Protein AF-A0A4R1FQ55-F1 (afdb_monomer_lite)

Secondary structure (DSSP, 8-state):
-PPPHHHHHHHHHHHHHTT----------S-HHHHHHHHHH-TTS-IIIIIHHHHHHHHHH-GGGGSHHHHHHHHHHS-HHHHTT--TT-HHHHHHHHHHHHHHHTT--SHHHHHHHHTSTHHHHHHHHHHHHSTT--HHHHHHHHHHTT-SS-----HHHHHHHHHTT-----HHHHHHHHHHHHHHHTS-HHHHHHHHHHHHH-HHHHHHTT--

Foldseek 3Di:
DAADPVLLVLLLVLCVVVVQDQDDDQQADLFVLLLLQLLLQVPPDDCVPQRVVLSVLCVVVQVLRSWLVSSVVCVVPDDPCVSSVHDPPDCSVLLSVQLSVLCVVLVGTGLQSVLVLCVVVVSVVVSLVSNVVRPPDDPLSSLSSNSHSGDLQGANDDPLLQVSSVVSVHDDDDPVNSRNSLNSSCVVVVHGSNSSNVSSCVVSVDPVVVVVVVPD

Organism: NCBI:txid225051

Structure (mmCIF, N/CA/C/O backbone):
data_AF-A0A4R1FQ55-F1
#
_entry.id   AF-A0A4R1FQ55-F1
#
loop_
_atom_site.group_PDB
_atom_site.id
_atom_site.type_symbol
_atom_site.label_atom_id
_atom_site.label_alt_id
_atom_site.label_comp_id
_atom_site.label_asym_id
_atom_site.label_entity_id
_atom_site.label_seq_id
_atom_site.pdbx_PDB_ins_code
_atom_site.Cartn_x
_atom_site.Cartn_y
_atom_site.Cartn_z
_atom_site.occupancy
_atom_site.B_iso_or_equiv
_atom_site.auth_seq_id
_atom_site.auth_comp_id
_atom_site.auth_asym_id
_atom_site.auth_atom_id
_atom_site.pdbx_PDB_model_num
ATOM 1 N N . MET A 1 1 ? 23.508 -6.656 -5.740 1.00 51.28 1 MET A N 1
ATOM 2 C CA . MET A 1 1 ? 23.343 -7.007 -7.163 1.00 51.28 1 MET A CA 1
ATOM 3 C C . MET A 1 1 ? 22.627 -5.830 -7.796 1.00 51.28 1 MET A C 1
ATOM 5 O O . MET A 1 1 ? 21.565 -5.477 -7.302 1.00 51.28 1 MET A O 1
ATOM 9 N N . PHE A 1 2 ? 23.277 -5.137 -8.727 1.00 60.34 2 PHE A N 1
ATOM 10 C CA . PHE A 1 2 ? 22.702 -3.984 -9.424 1.00 60.34 2 PHE A CA 1
ATOM 11 C C . PHE A 1 2 ? 21.909 -4.474 -10.640 1.00 60.34 2 PHE A C 1
ATOM 13 O O . PHE A 1 2 ? 22.163 -5.576 -11.123 1.00 60.34 2 PHE A O 1
ATOM 20 N N . THR A 1 3 ? 20.941 -3.686 -11.091 1.00 68.44 3 THR A N 1
ATOM 21 C CA . THR A 1 3 ? 20.246 -3.898 -12.365 1.00 68.44 3 THR A CA 1
ATOM 22 C C . THR A 1 3 ? 21.228 -3.692 -13.517 1.00 68.44 3 THR A C 1
ATOM 24 O O . THR A 1 3 ? 22.013 -2.742 -13.485 1.00 68.44 3 THR A O 1
ATOM 27 N N . SER A 1 4 ? 21.237 -4.593 -14.504 1.00 81.62 4 SER A N 1
ATOM 28 C CA . SER A 1 4 ? 22.022 -4.378 -15.725 1.00 81.62 4 SER A CA 1
ATOM 29 C C . SER A 1 4 ? 21.300 -3.366 -16.627 1.00 81.62 4 SER A C 1
ATOM 31 O O . SER A 1 4 ? 20.070 -3.427 -16.696 1.00 81.62 4 SER A O 1
ATOM 33 N N . PRO A 1 5 ? 22.006 -2.478 -17.356 1.00 78.38 5 PRO A N 1
ATOM 34 C CA . PRO A 1 5 ? 21.396 -1.657 -18.408 1.00 78.38 5 PRO A CA 1
ATOM 35 C C . PRO A 1 5 ? 20.593 -2.484 -19.424 1.00 78.38 5 PRO A C 1
ATOM 37 O O . PRO A 1 5 ? 19.546 -2.043 -19.894 1.00 78.38 5 PRO A O 1
ATOM 40 N N . ASP A 1 6 ? 21.033 -3.717 -19.692 1.00 89.88 6 ASP A N 1
ATOM 41 C CA . ASP A 1 6 ? 20.327 -4.642 -20.581 1.00 89.88 6 ASP A CA 1
ATOM 42 C C . ASP A 1 6 ? 18.941 -5.020 -20.030 1.00 89.88 6 ASP A C 1
ATOM 44 O O . ASP A 1 6 ? 17.963 -5.019 -20.775 1.00 89.88 6 ASP A O 1
ATOM 48 N N . ASP A 1 7 ? 18.822 -5.264 -18.718 1.00 94.56 7 ASP A N 1
ATOM 49 C CA . ASP A 1 7 ? 17.543 -5.614 -18.082 1.00 94.56 7 ASP A CA 1
ATOM 50 C C . ASP A 1 7 ? 16.546 -4.449 -18.164 1.00 94.56 7 ASP A C 1
ATOM 52 O O . ASP A 1 7 ? 15.350 -4.659 -18.392 1.00 94.56 7 ASP A O 1
ATOM 56 N N . VAL A 1 8 ? 17.028 -3.212 -17.985 1.00 96.25 8 VAL A N 1
ATOM 57 C CA . VAL A 1 8 ? 16.199 -2.001 -18.106 1.00 96.25 8 VAL A CA 1
ATOM 58 C C . VAL A 1 8 ? 15.666 -1.886 -19.532 1.00 96.25 8 VAL A C 1
ATOM 60 O O . VAL A 1 8 ? 14.454 -1.760 -19.725 1.00 96.25 8 VAL A O 1
ATOM 63 N N . GLY A 1 9 ? 16.545 -2.042 -20.528 1.00 96.19 9 GLY A N 1
ATOM 64 C CA . GLY A 1 9 ? 16.175 -2.034 -21.941 1.00 96.19 9 GLY A CA 1
ATOM 65 C C . GLY A 1 9 ? 15.149 -3.113 -22.302 1.00 96.19 9 GLY A C 1
ATOM 66 O O . GLY A 1 9 ? 14.221 -2.840 -23.067 1.00 96.19 9 GLY A O 1
ATOM 67 N N . MET A 1 10 ? 15.249 -4.310 -21.713 1.00 96.56 10 MET A N 1
ATOM 68 C CA . MET A 1 10 ? 14.262 -5.383 -21.896 1.00 96.56 10 MET A CA 1
ATOM 69 C C . MET A 1 10 ? 12.877 -4.985 -21.372 1.00 96.56 10 MET A C 1
ATOM 71 O O . MET A 1 10 ? 11.883 -5.136 -22.084 1.00 96.56 10 MET A O 1
ATOM 75 N N . VAL A 1 11 ? 12.793 -4.426 -20.159 1.00 97.38 11 VAL A N 1
ATOM 76 C CA . VAL A 1 11 ? 11.514 -3.976 -19.582 1.00 97.38 11 VAL A CA 1
ATOM 77 C C . VAL A 1 11 ? 10.917 -2.823 -20.390 1.00 97.38 11 VAL A C 1
ATOM 79 O O . VAL A 1 11 ? 9.737 -2.874 -20.735 1.00 97.38 11 VAL A O 1
ATOM 82 N N . VAL A 1 12 ? 11.714 -1.810 -20.743 1.00 97.75 12 VAL A N 1
ATOM 83 C CA . VAL A 1 12 ? 11.269 -0.664 -21.559 1.00 97.75 12 VAL A CA 1
ATOM 84 C C . VAL A 1 12 ? 10.798 -1.123 -22.941 1.00 97.75 12 VAL A C 1
ATOM 86 O O . VAL A 1 12 ? 9.743 -0.694 -23.420 1.00 97.75 12 VAL A O 1
ATOM 89 N N . GLY A 1 13 ? 11.547 -2.027 -23.575 1.00 97.31 13 GLY A N 1
ATOM 90 C CA . GLY A 1 13 ? 11.172 -2.650 -24.841 1.00 97.31 13 GLY A CA 1
ATOM 91 C C . GLY A 1 13 ? 9.844 -3.395 -24.736 1.00 97.31 13 GLY A C 1
ATOM 92 O O . GLY A 1 13 ? 8.972 -3.219 -25.589 1.00 97.31 13 GLY A O 1
ATOM 93 N N . PHE A 1 14 ? 9.642 -4.152 -23.655 1.00 97.44 14 PHE A N 1
ATOM 94 C CA . PHE A 1 14 ? 8.403 -4.887 -23.437 1.00 97.44 14 PHE A CA 1
ATOM 95 C C . PHE A 1 14 ? 7.202 -3.959 -23.224 1.00 97.44 14 PHE A C 1
ATOM 97 O O . PHE A 1 14 ? 6.193 -4.136 -23.908 1.00 97.44 14 PHE A O 1
ATOM 104 N N . VAL A 1 15 ? 7.327 -2.923 -22.380 1.00 97.31 15 VAL A N 1
ATOM 105 C CA . VAL A 1 15 ? 6.304 -1.871 -22.184 1.00 97.31 15 VAL A CA 1
ATOM 106 C C . VAL A 1 15 ? 5.836 -1.307 -23.527 1.00 97.31 15 VAL A C 1
ATOM 108 O O . VAL A 1 15 ? 4.634 -1.269 -23.794 1.00 97.31 15 VAL A O 1
ATOM 111 N N . ARG A 1 16 ? 6.779 -0.934 -24.402 1.00 96.81 16 ARG A N 1
ATOM 112 C CA . ARG A 1 16 ? 6.472 -0.413 -25.743 1.00 96.81 16 ARG A CA 1
ATOM 113 C C . ARG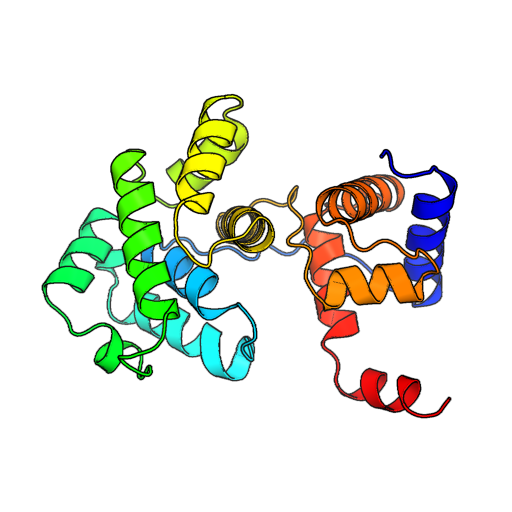 A 1 16 ? 5.811 -1.466 -26.631 1.00 96.81 16 ARG A C 1
ATOM 115 O O . ARG A 1 16 ? 4.834 -1.158 -27.307 1.00 96.81 16 ARG A O 1
ATOM 122 N N . SER A 1 17 ? 6.307 -2.704 -26.613 1.00 96.81 17 SER A N 1
ATOM 123 C CA . SER A 1 17 ? 5.799 -3.791 -27.464 1.00 96.81 17 SER A CA 1
ATOM 124 C C . SER A 1 17 ? 4.341 -4.157 -27.176 1.00 96.81 17 SER A C 1
ATOM 126 O O . SER A 1 17 ? 3.597 -4.490 -28.095 1.00 96.81 17 SER A O 1
ATOM 128 N N . VAL A 1 18 ? 3.915 -4.056 -25.913 1.00 95.31 18 VAL A N 1
ATOM 129 C CA . VAL A 1 18 ? 2.533 -4.346 -25.509 1.00 95.31 18 VAL A CA 1
ATOM 130 C C . VAL A 1 18 ? 1.631 -3.108 -25.559 1.00 95.31 18 VAL A C 1
ATOM 132 O O . VAL A 1 18 ? 0.456 -3.206 -25.206 1.00 95.31 18 VAL A O 1
ATOM 135 N N . GLY A 1 19 ? 2.164 -1.955 -25.987 1.00 94.31 19 GLY A N 1
ATOM 136 C CA . GLY A 1 19 ? 1.435 -0.688 -26.067 1.00 94.31 19 GLY A CA 1
ATOM 137 C C . GLY A 1 19 ? 0.996 -0.153 -24.704 1.00 94.31 19 GLY A C 1
ATOM 138 O O . GLY A 1 19 ? -0.072 0.447 -24.595 1.00 94.31 19 GLY A O 1
ATOM 139 N N . LEU A 1 20 ? 1.766 -0.420 -23.644 1.00 94.19 20 LEU A N 1
ATOM 140 C CA . LEU A 1 20 ? 1.422 0.042 -22.305 1.00 94.19 20 LEU A CA 1
ATOM 141 C C . LEU A 1 20 ? 1.732 1.538 -22.177 1.00 94.19 20 LEU A C 1
ATOM 143 O O . LEU A 1 20 ? 2.871 1.955 -22.364 1.00 94.19 20 LEU A O 1
ATOM 147 N N . GLU A 1 21 ? 0.723 2.326 -21.807 1.00 92.62 21 GLU A N 1
ATOM 148 C CA . GLU A 1 21 ? 0.844 3.767 -21.565 1.00 92.62 21 GLU A CA 1
ATOM 149 C C . GLU A 1 21 ? 0.726 4.069 -20.062 1.00 92.62 21 GLU A C 1
ATOM 151 O O . GLU A 1 21 ? -0.393 4.143 -19.537 1.00 92.62 21 GLU A O 1
ATOM 156 N N . PRO A 1 22 ? 1.846 4.246 -19.335 1.00 91.62 22 PRO A N 1
ATOM 157 C CA . PRO A 1 22 ? 1.816 4.754 -17.972 1.00 91.62 22 PRO A CA 1
ATOM 158 C C . PRO A 1 22 ? 1.171 6.135 -17.931 1.00 91.62 22 PRO A C 1
ATOM 160 O O . PRO A 1 22 ? 1.562 7.046 -18.657 1.00 91.62 22 PRO A O 1
ATOM 163 N N . ARG A 1 23 ? 0.171 6.289 -17.067 1.00 88.75 23 ARG A N 1
ATOM 164 C CA . ARG A 1 23 ? -0.464 7.576 -16.787 1.00 88.75 23 ARG A CA 1
ATOM 165 C C . ARG A 1 23 ? -0.316 7.854 -15.312 1.00 88.75 23 ARG A C 1
ATOM 167 O O . ARG A 1 23 ? -0.420 6.932 -14.505 1.00 88.75 23 ARG A O 1
ATOM 174 N N . GLU A 1 24 ? -0.093 9.114 -14.973 1.00 83.62 24 GLU A N 1
ATOM 175 C CA . GLU A 1 24 ? -0.073 9.522 -13.576 1.00 83.62 24 GLU A CA 1
ATOM 176 C C . GLU A 1 24 ? -1.441 9.230 -12.954 1.00 83.62 24 GLU A C 1
ATOM 178 O O . GLU A 1 24 ? -2.486 9.659 -13.452 1.00 83.62 24 GLU A O 1
ATOM 183 N N . VAL A 1 25 ? -1.433 8.431 -11.890 1.00 70.81 25 VAL A N 1
ATOM 184 C CA . VAL A 1 25 ? -2.626 8.078 -11.128 1.00 70.81 25 VAL A CA 1
ATOM 185 C C . VAL A 1 25 ? -2.319 8.318 -9.666 1.00 70.81 25 VAL A C 1
ATOM 187 O O . VAL A 1 25 ? -1.449 7.666 -9.093 1.00 70.81 25 VAL A O 1
ATOM 190 N N . GLU A 1 26 ? -3.092 9.189 -9.030 1.00 65.69 26 GLU A N 1
ATOM 191 C CA . GLU A 1 26 ? -3.073 9.281 -7.578 1.00 65.69 26 GLU A CA 1
ATOM 192 C C . GLU A 1 26 ? -3.932 8.160 -6.985 1.00 65.69 26 GLU A C 1
ATOM 194 O O . GLU A 1 26 ? -5.162 8.163 -7.069 1.00 65.69 26 GLU A O 1
ATOM 199 N N . ARG A 1 27 ? -3.275 7.168 -6.380 1.00 77.62 27 ARG A N 1
ATOM 200 C CA . ARG A 1 27 ? -3.927 6.154 -5.541 1.00 77.62 27 ARG A CA 1
ATOM 201 C C . ARG A 1 27 ? -3.712 6.506 -4.077 1.00 77.62 27 ARG A C 1
ATOM 203 O O . ARG A 1 27 ? -2.928 5.847 -3.408 1.00 77.62 27 ARG A O 1
ATOM 210 N N . ARG A 1 28 ? -4.407 7.537 -3.595 1.00 90.81 28 ARG A N 1
ATOM 211 C CA . ARG A 1 28 ? -4.267 8.021 -2.218 1.00 90.81 28 ARG A CA 1
ATOM 212 C C . ARG A 1 28 ? -5.558 7.931 -1.414 1.00 90.81 28 ARG A C 1
ATOM 214 O O . ARG A 1 28 ? -6.654 8.005 -1.971 1.00 90.81 28 ARG A O 1
ATOM 221 N N . TRP A 1 29 ? -5.409 7.824 -0.101 1.00 95.19 29 TRP A N 1
ATOM 222 C CA . TRP A 1 29 ? -6.490 8.016 0.859 1.00 95.19 29 TRP A CA 1
ATOM 223 C C . TRP A 1 29 ? -6.126 9.147 1.810 1.00 95.19 29 TRP A C 1
ATOM 225 O O . TRP A 1 29 ? -5.096 9.069 2.464 1.00 95.19 29 TRP A O 1
ATOM 235 N N . ASP A 1 30 ? -7.017 10.118 1.996 1.00 95.94 30 ASP A N 1
ATOM 236 C CA . ASP A 1 30 ? -6.839 11.192 2.987 1.00 95.94 30 ASP A CA 1
ATOM 237 C C . ASP A 1 30 ? -7.339 10.771 4.389 1.00 95.94 30 ASP A C 1
ATOM 239 O O . ASP A 1 30 ? -7.743 11.597 5.198 1.00 95.94 30 ASP A O 1
ATOM 243 N N . HIS A 1 31 ? -7.355 9.463 4.678 1.00 98.44 31 HIS A N 1
ATOM 244 C CA . HIS A 1 31 ? -7.916 8.880 5.897 1.00 98.44 31 HIS A CA 1
ATOM 245 C C . HIS A 1 31 ? -7.026 7.749 6.425 1.00 98.44 31 HIS A C 1
ATOM 247 O O . HIS A 1 31 ? -6.966 6.663 5.838 1.00 98.44 31 HIS A O 1
ATOM 253 N N . LEU A 1 32 ? -6.381 7.960 7.576 1.00 98.56 32 LEU A N 1
ATOM 254 C CA . LEU A 1 32 ? -5.318 7.073 8.057 1.00 98.56 32 LEU A CA 1
ATOM 255 C C . LEU A 1 32 ? -5.815 5.662 8.403 1.00 98.56 32 LEU A C 1
ATOM 257 O O . LEU A 1 32 ? -5.183 4.678 8.020 1.00 98.56 32 LEU A O 1
ATOM 261 N N . GLY A 1 33 ? -6.993 5.532 9.025 1.00 98.62 33 GLY A N 1
ATOM 262 C CA . GLY A 1 33 ? -7.623 4.222 9.229 1.00 98.62 33 GLY A CA 1
ATOM 263 C C . GLY A 1 33 ? -7.863 3.462 7.914 1.00 98.62 33 GLY A C 1
ATOM 264 O O . GLY A 1 33 ? -7.629 2.257 7.840 1.00 98.62 33 GLY A O 1
ATOM 265 N N . GLY A 1 34 ? -8.245 4.169 6.844 1.00 98.56 34 GLY A N 1
ATOM 266 C CA . GLY A 1 34 ? -8.421 3.612 5.506 1.00 98.56 34 GLY A CA 1
ATOM 267 C C . GLY A 1 34 ? -7.104 3.105 4.922 1.00 98.56 34 GLY A C 1
ATOM 268 O O . GLY A 1 34 ? -7.064 1.973 4.447 1.00 98.56 34 GLY A O 1
ATOM 269 N N . VAL A 1 35 ? -6.017 3.878 5.045 1.00 98.62 35 VAL A N 1
ATOM 270 C CA . VAL A 1 35 ? -4.660 3.462 4.636 1.00 98.62 35 VAL A CA 1
ATOM 271 C C . VAL A 1 35 ? -4.235 2.175 5.348 1.00 98.62 35 VAL A C 1
ATOM 273 O O . VAL A 1 35 ? -3.817 1.215 4.697 1.00 98.62 35 VAL A O 1
ATOM 276 N N . ILE A 1 36 ? -4.375 2.125 6.679 1.00 98.75 36 ILE A N 1
ATOM 277 C CA . ILE A 1 36 ? -3.969 0.964 7.485 1.00 98.75 36 ILE A CA 1
ATOM 278 C C . ILE A 1 36 ? -4.786 -0.275 7.099 1.00 98.75 36 ILE A C 1
ATOM 280 O O . ILE A 1 36 ? -4.220 -1.360 6.909 1.00 98.75 36 ILE A O 1
ATOM 284 N N . VAL A 1 37 ? -6.110 -0.136 6.961 1.00 98.62 37 VAL A N 1
ATOM 285 C CA . VAL A 1 37 ? -6.984 -1.248 6.564 1.00 98.62 37 VAL A CA 1
ATOM 286 C C . VAL A 1 37 ? -6.680 -1.712 5.143 1.00 98.62 37 VAL A C 1
ATOM 288 O O . VAL A 1 37 ? -6.571 -2.920 4.926 1.00 98.62 37 VAL A O 1
ATOM 291 N N . ASP A 1 38 ? -6.492 -0.799 4.190 1.00 98.38 38 ASP A N 1
ATOM 292 C CA . ASP A 1 38 ? -6.171 -1.144 2.804 1.00 98.38 38 ASP A CA 1
ATOM 293 C C . ASP A 1 38 ? -4.872 -1.966 2.744 1.00 98.38 38 ASP A C 1
ATOM 295 O O . ASP A 1 38 ? -4.881 -3.135 2.338 1.00 98.38 38 ASP A O 1
ATOM 299 N N . ALA A 1 39 ? -3.780 -1.429 3.300 1.00 97.88 39 ALA A N 1
ATOM 300 C CA . ALA A 1 39 ? -2.477 -2.091 3.319 1.00 97.88 39 ALA A CA 1
ATOM 301 C C . ALA A 1 39 ? -2.504 -3.473 3.995 1.00 97.88 39 ALA A C 1
ATOM 303 O O . ALA A 1 39 ? -1.835 -4.411 3.548 1.00 97.88 39 ALA A O 1
ATOM 304 N N . SER A 1 40 ? -3.311 -3.628 5.048 1.00 98.31 40 SER A N 1
ATOM 305 C CA . SER A 1 40 ? -3.451 -4.889 5.784 1.00 98.31 40 SER A CA 1
ATOM 306 C C . SER A 1 40 ? -4.282 -5.933 5.034 1.00 98.31 40 SER A C 1
ATOM 308 O O . SER A 1 40 ? -4.011 -7.140 5.107 1.00 98.31 40 SER A O 1
ATOM 310 N N . LEU A 1 41 ? -5.321 -5.494 4.319 1.00 97.44 41 LEU A N 1
ATOM 311 C CA . LEU A 1 41 ? -6.248 -6.380 3.622 1.00 97.44 41 LEU A CA 1
ATOM 312 C C . LEU A 1 41 ? -5.798 -6.726 2.201 1.00 97.44 41 LEU A C 1
ATOM 314 O O . LEU A 1 41 ? -6.162 -7.803 1.722 1.00 97.44 41 LEU A O 1
ATOM 318 N N . GLN A 1 42 ? -4.980 -5.898 1.552 1.00 94.25 42 GLN A N 1
ATOM 319 C CA . GLN A 1 42 ? -4.535 -6.087 0.167 1.00 94.25 42 GLN A CA 1
ATOM 320 C C . GLN A 1 42 ? -3.855 -7.439 -0.122 1.00 94.25 42 GLN A C 1
ATOM 322 O O . GLN A 1 42 ? -4.209 -8.074 -1.125 1.00 94.25 42 GLN A O 1
ATOM 327 N N . PRO A 1 43 ? -2.931 -7.955 0.718 1.00 93.31 43 PRO A N 1
ATOM 328 C CA . PRO A 1 43 ? -2.138 -9.125 0.354 1.00 93.31 43 PRO A CA 1
ATOM 329 C C . PRO A 1 43 ? -2.994 -10.354 0.018 1.00 93.31 43 PRO A C 1
ATOM 331 O O . PRO A 1 43 ? -3.781 -10.824 0.843 1.00 93.31 43 PRO A O 1
ATOM 334 N N . ARG A 1 44 ? -2.808 -10.910 -1.189 1.00 89.88 44 ARG A N 1
ATOM 335 C CA . ARG A 1 44 ? -3.508 -12.114 -1.691 1.00 89.88 44 ARG A CA 1
ATOM 336 C C . ARG A 1 44 ? -5.035 -12.009 -1.599 1.00 89.88 44 ARG A C 1
ATOM 338 O O . ARG A 1 44 ? -5.712 -12.930 -1.145 1.00 89.88 44 ARG A O 1
ATOM 345 N N . THR A 1 45 ? -5.606 -10.865 -1.956 1.00 92.12 45 THR A N 1
ATOM 346 C CA . THR A 1 45 ? -7.056 -10.647 -1.897 1.00 92.12 45 THR A CA 1
ATOM 347 C C . THR A 1 45 ? -7.531 -9.843 -3.100 1.00 92.12 45 THR A C 1
ATOM 349 O O . THR A 1 45 ? -6.823 -8.976 -3.602 1.00 92.12 45 THR A O 1
ATOM 352 N N . LYS A 1 46 ? -8.734 -10.156 -3.598 1.00 91.50 46 LYS A N 1
ATOM 353 C CA . LYS A 1 46 ? -9.334 -9.452 -4.738 1.00 91.50 46 LYS A CA 1
ATOM 354 C C . LYS A 1 46 ? -9.639 -8.008 -4.339 1.00 91.50 46 LYS A C 1
ATOM 356 O O . LYS A 1 46 ? -10.603 -7.769 -3.618 1.00 91.50 46 LYS A O 1
ATOM 361 N N . TYR A 1 47 ? -8.835 -7.062 -4.820 1.00 91.88 47 TYR A N 1
ATOM 362 C CA . TYR A 1 47 ? -8.898 -5.667 -4.378 1.00 91.88 47 TYR A CA 1
ATOM 363 C C . TYR A 1 47 ? -10.296 -5.054 -4.539 1.00 91.88 47 TYR A C 1
ATOM 365 O O . TYR A 1 47 ? -10.953 -4.749 -3.546 1.00 91.88 47 TYR A O 1
ATOM 373 N N . LYS A 1 48 ? -10.794 -4.974 -5.782 1.00 91.25 48 LYS A N 1
ATOM 374 C CA . LYS A 1 48 ? -12.075 -4.322 -6.106 1.00 91.25 48 LYS A CA 1
ATOM 375 C C . LYS A 1 48 ? -13.282 -4.974 -5.418 1.00 91.25 48 LYS A C 1
ATOM 377 O O . LYS A 1 48 ? -14.192 -4.274 -5.000 1.00 91.25 48 LYS A O 1
ATOM 382 N N . ALA A 1 49 ? -13.282 -6.302 -5.294 1.00 94.06 49 ALA A N 1
ATOM 383 C CA . ALA A 1 49 ? -14.428 -7.057 -4.783 1.00 94.06 49 ALA A CA 1
ATOM 384 C C . ALA A 1 49 ? -14.436 -7.224 -3.254 1.00 94.06 49 ALA A C 1
ATOM 386 O O . ALA A 1 49 ? -15.486 -7.484 -2.676 1.00 94.06 49 ALA A O 1
ATOM 387 N N . VAL A 1 50 ? -13.276 -7.137 -2.594 1.00 96.12 50 VAL A N 1
ATOM 388 C CA . VAL A 1 50 ? -13.144 -7.502 -1.173 1.00 96.12 50 VAL A CA 1
ATOM 389 C C . VAL A 1 50 ? -12.509 -6.391 -0.343 1.00 96.12 50 VAL A C 1
ATOM 391 O O . VAL A 1 50 ? -13.045 -6.069 0.715 1.00 96.12 50 VAL A O 1
ATOM 394 N N . VAL A 1 51 ? -11.394 -5.810 -0.793 1.00 96.69 51 VAL A N 1
ATOM 395 C CA . VAL A 1 51 ? -10.636 -4.807 -0.022 1.00 96.69 51 VAL A CA 1
ATOM 396 C C . VAL A 1 51 ? -11.318 -3.448 -0.095 1.00 96.69 51 VAL A C 1
ATOM 398 O O . VAL A 1 51 ? -11.719 -2.909 0.932 1.00 96.69 51 VAL A O 1
ATOM 401 N N . LEU A 1 52 ? -11.529 -2.937 -1.310 1.00 96.31 52 LEU A N 1
ATOM 402 C CA . LEU A 1 52 ? -12.049 -1.592 -1.544 1.00 96.31 52 LEU A CA 1
ATOM 403 C C . LEU A 1 52 ? -13.395 -1.316 -0.841 1.00 96.31 52 LEU A C 1
ATOM 405 O O . LEU A 1 52 ? -13.515 -0.255 -0.230 1.00 96.31 52 LEU A O 1
ATOM 409 N N . PRO A 1 53 ? -14.390 -2.232 -0.834 1.00 98.00 53 PRO A N 1
ATOM 410 C CA . PRO A 1 53 ? -15.628 -2.009 -0.085 1.00 98.00 53 PRO A CA 1
ATOM 411 C C . PRO A 1 53 ? -15.403 -1.824 1.421 1.00 98.00 53 PRO A C 1
ATOM 413 O O . PRO A 1 53 ? -16.095 -1.033 2.048 1.00 98.00 53 PRO A O 1
ATOM 416 N N . ARG A 1 54 ? -14.417 -2.517 2.004 1.00 98.19 54 ARG A N 1
ATOM 417 C CA . ARG A 1 54 ? -14.102 -2.441 3.440 1.00 98.19 54 ARG A CA 1
ATOM 418 C C . ARG A 1 54 ? -13.328 -1.182 3.795 1.00 98.19 54 ARG A C 1
ATOM 420 O O . ARG A 1 54 ? -13.603 -0.583 4.824 1.00 98.19 54 ARG A O 1
ATOM 427 N N . VAL A 1 55 ? -12.414 -0.757 2.926 1.00 98.31 55 VAL A N 1
ATOM 428 C CA . VAL A 1 55 ? -11.722 0.532 3.070 1.00 98.31 55 VAL A CA 1
ATOM 429 C C . VAL A 1 55 ? -12.734 1.673 3.021 1.00 98.31 55 VAL A C 1
ATOM 431 O O . VAL A 1 55 ? -12.762 2.508 3.917 1.00 98.31 55 VAL A O 1
ATOM 434 N N . ARG A 1 56 ? -13.640 1.654 2.035 1.00 98.19 56 ARG A N 1
ATOM 435 C CA . ARG A 1 56 ? -14.728 2.637 1.938 1.00 98.19 56 ARG A CA 1
ATOM 436 C C . ARG A 1 56 ? -15.635 2.620 3.161 1.00 98.19 56 ARG A C 1
ATOM 438 O O . ARG A 1 56 ? -15.969 3.692 3.642 1.00 98.19 56 ARG A O 1
ATOM 445 N N . LYS A 1 57 ? -15.968 1.433 3.680 1.00 98.38 57 LYS A N 1
ATOM 446 C CA . LYS A 1 57 ? -16.748 1.283 4.912 1.00 98.38 57 LYS A CA 1
ATOM 447 C C . LYS A 1 57 ? -16.082 1.979 6.102 1.00 98.38 57 LYS A C 1
ATOM 449 O O . LYS A 1 57 ? -16.745 2.739 6.794 1.00 98.38 57 LYS A O 1
ATOM 454 N N . VAL A 1 58 ? -14.779 1.758 6.315 1.00 98.56 58 VAL A N 1
ATOM 455 C CA . VAL A 1 58 ? -14.010 2.449 7.370 1.00 98.56 58 VAL A CA 1
ATOM 456 C C . VAL A 1 58 ? -14.108 3.961 7.190 1.00 98.56 58 VAL A C 1
ATOM 458 O O . VAL A 1 58 ? -14.458 4.656 8.132 1.00 98.56 58 VAL A O 1
ATOM 461 N N . ILE A 1 59 ? -13.862 4.455 5.975 1.00 98.44 59 ILE A N 1
ATOM 462 C CA . ILE A 1 59 ? -13.876 5.894 5.681 1.00 98.44 59 ILE A CA 1
ATOM 463 C C . ILE A 1 59 ? -15.261 6.513 5.923 1.00 98.44 59 ILE A C 1
ATOM 465 O O . ILE A 1 59 ? -15.354 7.625 6.435 1.00 98.44 59 ILE A O 1
ATOM 469 N N . SER A 1 60 ? -16.339 5.821 5.547 1.00 98.31 60 SER A N 1
ATOM 470 C CA . SER A 1 60 ? -17.697 6.357 5.665 1.00 98.31 60 SER A CA 1
ATOM 471 C C . SER A 1 60 ? -18.289 6.230 7.066 1.00 98.31 60 SER A C 1
ATOM 473 O O . SER A 1 60 ? -19.018 7.117 7.496 1.00 98.31 60 SER A O 1
ATOM 475 N N . GLU A 1 61 ? -18.031 5.122 7.763 1.00 98.56 61 GLU A N 1
ATOM 476 C CA . GLU A 1 61 ? -18.680 4.815 9.045 1.00 98.56 61 GLU A CA 1
ATOM 477 C C . GLU A 1 61 ? -17.827 5.221 10.255 1.00 98.56 61 GLU A C 1
ATOM 479 O O . GLU A 1 61 ? -18.382 5.487 11.323 1.00 98.56 61 GLU A O 1
ATOM 484 N N . TRP A 1 62 ? -16.503 5.332 10.098 1.00 98.44 62 TRP A N 1
ATOM 485 C CA . TRP A 1 62 ? -15.571 5.802 11.129 1.00 98.44 62 TRP A CA 1
ATOM 486 C C . TRP A 1 62 ? -14.853 7.092 10.694 1.00 98.44 62 TRP A C 1
ATOM 488 O O . TRP A 1 62 ? -13.629 7.096 10.592 1.00 98.44 62 TRP A O 1
ATOM 498 N N . PRO A 1 63 ? -15.565 8.212 10.463 1.00 98.31 63 PRO A N 1
ATOM 499 C CA . PRO A 1 63 ? -14.944 9.457 9.994 1.00 98.31 63 PRO A CA 1
ATOM 500 C C . PRO A 1 63 ? -13.920 10.035 10.983 1.00 98.31 63 PRO A C 1
ATOM 502 O O . PRO A 1 63 ? -13.007 10.756 10.593 1.00 98.31 63 PRO A O 1
ATOM 505 N N . ASP A 1 64 ? -14.038 9.703 12.270 1.00 98.44 64 ASP A N 1
ATOM 506 C CA . ASP A 1 64 ? -13.070 10.065 13.300 1.00 98.44 64 ASP A CA 1
ATOM 507 C C . ASP A 1 64 ? -11.731 9.324 13.145 1.00 98.44 64 ASP A C 1
ATOM 509 O O . ASP A 1 64 ? -10.702 9.822 13.596 1.00 98.44 64 ASP A O 1
ATOM 513 N N . ALA A 1 65 ? -11.710 8.187 12.444 1.00 98.62 65 ALA A N 1
ATOM 514 C CA . ALA A 1 65 ? -10.502 7.428 12.128 1.00 98.62 65 ALA A CA 1
ATOM 515 C C . ALA A 1 65 ? -9.677 8.010 10.964 1.00 98.62 65 ALA A C 1
ATOM 517 O O . ALA A 1 65 ? -8.720 7.376 10.497 1.00 98.62 65 ALA A O 1
ATOM 518 N N . VAL A 1 66 ? -10.018 9.218 10.503 1.00 98.69 66 VAL A N 1
ATOM 519 C CA . VAL A 1 66 ? -9.193 10.009 9.581 1.00 98.69 66 VAL A CA 1
ATOM 520 C C . VAL A 1 66 ? -7.789 10.252 10.148 1.00 98.69 66 VAL A C 1
ATOM 522 O O . VAL A 1 66 ? -6.820 10.268 9.388 1.00 98.69 66 VAL A O 1
ATOM 525 N N . VAL A 1 67 ? -7.677 10.320 11.479 1.00 98.88 67 VAL A N 1
ATOM 526 C CA . VAL A 1 67 ? -6.426 10.396 12.242 1.00 98.88 67 VAL A CA 1
ATOM 527 C C . VAL A 1 67 ? -6.205 9.160 13.123 1.00 98.88 67 VAL A C 1
ATOM 529 O O . VAL A 1 67 ? -7.142 8.402 13.408 1.00 98.88 67 VAL A O 1
ATOM 532 N N . LEU A 1 68 ? -4.963 8.934 13.563 1.00 98.75 68 LEU A N 1
ATOM 533 C CA . LEU A 1 68 ? -4.575 7.715 14.275 1.00 98.75 68 LEU A CA 1
ATOM 534 C C . LEU A 1 68 ? -5.294 7.575 15.616 1.00 98.75 68 LEU A C 1
ATOM 536 O O . LEU A 1 68 ? -5.773 6.483 15.931 1.00 98.75 68 LEU A O 1
ATOM 540 N N . SER A 1 69 ? -5.400 8.652 16.397 1.00 98.75 69 SER A N 1
ATOM 541 C CA . SER A 1 69 ? -6.063 8.620 17.704 1.00 98.75 69 SER A CA 1
ATOM 542 C C . SER A 1 69 ? -7.530 8.196 17.604 1.00 98.75 69 SER A C 1
ATOM 544 O O . SER A 1 69 ? -8.005 7.423 18.436 1.00 98.75 69 SER A O 1
ATOM 546 N N . GLY A 1 70 ? -8.247 8.638 16.567 1.00 98.75 70 GLY A N 1
ATOM 547 C CA . GLY A 1 70 ? -9.619 8.204 16.318 1.00 98.75 70 GLY A CA 1
ATOM 548 C C . GLY A 1 70 ? -9.701 6.755 15.870 1.00 98.75 70 GLY A C 1
ATOM 549 O O . GLY A 1 70 ? -10.507 5.999 16.407 1.00 98.75 70 GLY A O 1
ATOM 550 N N . PHE A 1 71 ? -8.801 6.313 14.988 1.00 98.81 71 PHE A N 1
ATOM 551 C CA . PHE A 1 71 ? -8.768 4.906 14.593 1.00 98.81 71 PHE A CA 1
ATOM 552 C C . PHE A 1 71 ? -8.480 3.990 15.786 1.00 98.81 71 PHE A C 1
ATOM 554 O O . PHE A 1 71 ? -9.127 2.959 15.940 1.00 98.81 71 PHE A O 1
ATOM 561 N N . ARG A 1 72 ? -7.572 4.389 16.681 1.00 98.69 72 ARG A N 1
ATOM 562 C CA . ARG A 1 72 ? -7.293 3.663 17.925 1.00 98.69 72 ARG A CA 1
ATOM 563 C C . ARG A 1 72 ? -8.513 3.553 18.830 1.00 98.69 72 ARG A C 1
ATOM 565 O O . ARG A 1 72 ? -8.804 2.447 19.267 1.00 98.69 72 ARG A O 1
ATOM 572 N N . ARG A 1 73 ? -9.251 4.650 19.048 1.00 98.62 73 ARG A N 1
ATOM 573 C CA . ARG A 1 73 ? -10.503 4.606 19.823 1.00 98.62 73 ARG A CA 1
ATOM 574 C C . ARG A 1 73 ? -11.476 3.580 19.245 1.00 98.62 73 ARG A C 1
ATOM 576 O O . ARG A 1 73 ? -12.007 2.784 20.005 1.00 98.62 73 ARG A O 1
ATOM 583 N N . ARG A 1 74 ? -11.631 3.528 17.916 1.00 98.50 74 ARG A N 1
ATOM 584 C CA . ARG A 1 74 ? -12.465 2.515 17.242 1.00 98.50 74 ARG A CA 1
ATOM 585 C C . ARG A 1 74 ? -11.978 1.089 17.465 1.00 98.50 74 ARG A C 1
ATOM 587 O O . ARG A 1 74 ? -12.785 0.203 17.707 1.00 98.50 74 ARG A O 1
ATOM 594 N N . LEU A 1 75 ? -10.667 0.853 17.418 1.00 98.12 75 LEU A N 1
ATOM 595 C CA . LEU A 1 75 ? -10.105 -0.470 17.715 1.00 98.12 75 LEU A CA 1
ATOM 596 C C . LEU A 1 75 ? -10.305 -0.898 19.178 1.00 98.12 75 LEU A C 1
ATOM 598 O O . LEU A 1 75 ? -10.283 -2.094 19.459 1.00 98.12 75 LEU A O 1
ATOM 602 N N . GLU A 1 76 ? -10.462 0.058 20.095 1.00 97.75 76 GLU A N 1
ATOM 603 C CA . GLU A 1 76 ? -10.713 -0.184 21.519 1.00 97.75 76 GLU A CA 1
ATOM 604 C C . GLU A 1 76 ? -12.210 -0.374 21.824 1.00 97.75 76 GLU A C 1
ATOM 606 O O . GLU A 1 76 ? -12.552 -1.184 22.686 1.00 97.75 76 GLU A O 1
ATOM 611 N N . SER A 1 77 ? -13.099 0.348 21.130 1.00 96.56 77 SER A N 1
ATOM 612 C CA . SER A 1 77 ? -14.549 0.328 21.377 1.00 96.56 77 SER A CA 1
ATOM 613 C C . SER A 1 77 ? -15.331 -0.687 20.550 1.00 96.56 77 SER A C 1
ATOM 615 O O . SER A 1 77 ? -16.372 -1.160 21.004 1.00 96.56 77 SER A O 1
ATOM 617 N N . ASP A 1 78 ? -14.871 -0.998 19.340 1.00 97.06 78 ASP A N 1
ATOM 618 C CA . ASP A 1 78 ? -15.626 -1.771 18.358 1.00 97.06 78 ASP A CA 1
ATOM 619 C C . ASP A 1 78 ? -14.946 -3.111 18.040 1.00 97.06 78 ASP A C 1
ATOM 621 O O . ASP A 1 78 ? -13.720 -3.248 18.006 1.00 97.06 78 ASP A O 1
ATOM 625 N N . ASP A 1 79 ? -15.751 -4.125 17.721 1.00 97.25 79 ASP A N 1
ATOM 626 C CA . ASP A 1 79 ? -15.229 -5.393 17.222 1.00 97.25 79 ASP A CA 1
ATOM 627 C C . ASP A 1 79 ? -14.803 -5.257 15.753 1.00 97.25 79 ASP A C 1
ATOM 629 O O . ASP A 1 79 ? -15.615 -5.335 14.829 1.00 97.25 79 ASP A O 1
ATOM 633 N N . LEU A 1 80 ? -13.499 -5.087 15.519 1.00 97.62 80 LEU A N 1
ATOM 634 C CA . LEU A 1 80 ? -12.941 -4.919 14.174 1.00 97.62 80 LEU A CA 1
ATOM 635 C C . LEU A 1 80 ? -13.297 -6.074 13.218 1.00 97.62 80 LEU A C 1
ATOM 637 O O . LEU A 1 80 ? -13.479 -5.851 12.017 1.00 97.62 80 LEU A O 1
ATOM 641 N N . ALA A 1 8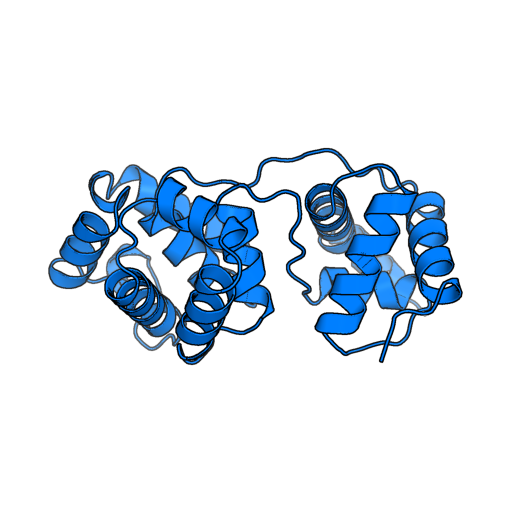1 ? -13.362 -7.314 13.716 1.00 97.94 81 ALA A N 1
ATOM 642 C CA . ALA A 1 81 ? -13.659 -8.471 12.876 1.00 97.94 81 ALA A CA 1
ATOM 643 C C . ALA A 1 81 ? -15.110 -8.426 12.391 1.00 97.94 81 ALA A C 1
ATOM 645 O O . ALA A 1 81 ? -15.370 -8.646 11.206 1.00 97.94 81 ALA A O 1
ATOM 646 N N . GLU A 1 82 ? -16.033 -8.112 13.297 1.00 98.06 82 GLU A N 1
ATOM 647 C CA . GLU A 1 82 ? -17.448 -7.930 12.984 1.00 98.06 82 GLU A CA 1
ATOM 648 C C . GLU A 1 82 ? -17.661 -6.721 12.069 1.00 98.06 82 GLU A C 1
ATOM 650 O O . GLU A 1 82 ? -18.253 -6.858 10.995 1.00 98.06 82 GLU A O 1
ATOM 655 N N . PHE A 1 83 ? -17.081 -5.570 12.418 1.00 98.31 83 PHE A N 1
ATOM 656 C CA . PHE A 1 83 ? -17.195 -4.336 11.646 1.00 98.31 83 PHE A CA 1
ATOM 657 C C . PHE A 1 83 ? -16.724 -4.516 10.198 1.00 98.31 83 PHE A C 1
ATOM 659 O O . PHE A 1 83 ? -17.436 -4.159 9.256 1.00 98.31 83 PHE A O 1
ATOM 666 N N . LEU A 1 84 ? -15.556 -5.128 9.981 1.00 97.69 84 LEU A N 1
ATOM 667 C CA . LEU A 1 84 ? -15.039 -5.377 8.632 1.00 97.69 84 LEU A CA 1
ATOM 668 C C . LEU A 1 84 ? -15.709 -6.570 7.932 1.00 97.69 84 LEU A C 1
ATOM 670 O O . LEU A 1 84 ? -15.399 -6.835 6.764 1.00 97.69 84 LEU A O 1
ATOM 674 N N . GLY A 1 85 ? -16.569 -7.332 8.616 1.00 96.69 85 GLY A N 1
ATOM 675 C CA . GLY A 1 85 ? -17.075 -8.610 8.115 1.00 96.69 85 GLY A CA 1
ATOM 676 C C . GLY A 1 85 ? -15.917 -9.521 7.701 1.00 96.69 85 GLY A C 1
ATOM 677 O O . GLY A 1 85 ? -15.832 -9.959 6.544 1.00 96.69 85 GLY A O 1
ATOM 678 N N . TRP A 1 86 ? -14.956 -9.703 8.608 1.00 96.56 86 TRP A N 1
ATOM 679 C CA . TRP A 1 86 ? -13.718 -10.444 8.391 1.00 96.56 86 TRP A CA 1
ATOM 680 C C . TRP A 1 86 ? -13.578 -11.606 9.373 1.00 96.56 86 TRP A C 1
ATOM 682 O O . TRP A 1 86 ? -14.117 -11.607 10.475 1.00 96.56 86 TRP A O 1
ATOM 692 N N . ARG A 1 87 ? -12.810 -12.628 8.987 1.00 95.00 87 ARG A N 1
ATOM 693 C CA . ARG A 1 87 ? -12.564 -13.781 9.864 1.00 95.00 87 ARG A CA 1
ATOM 694 C C . ARG A 1 87 ? -11.760 -13.338 11.087 1.00 95.00 87 ARG A C 1
ATOM 696 O O . ARG A 1 87 ? -10.619 -12.910 10.925 1.00 95.00 87 ARG A O 1
ATOM 703 N N . ARG A 1 88 ? -12.311 -13.529 12.290 1.00 94.44 88 ARG A N 1
ATOM 704 C CA . ARG A 1 88 ? -11.683 -13.157 13.574 1.00 94.44 88 ARG A CA 1
ATOM 705 C C . ARG A 1 88 ? -10.276 -13.736 13.767 1.00 94.44 88 ARG A C 1
ATOM 707 O O . ARG A 1 88 ? -9.396 -13.068 14.285 1.00 94.44 88 ARG A O 1
ATOM 714 N N . THR A 1 89 ? -10.032 -14.952 13.283 1.00 93.88 89 THR A N 1
ATOM 715 C CA . THR A 1 89 ? -8.727 -15.636 13.370 1.00 93.88 89 THR A CA 1
ATOM 716 C C . THR A 1 89 ? -7.715 -15.191 12.305 1.00 93.88 89 THR A C 1
ATOM 718 O O . THR A 1 89 ? -6.598 -15.704 12.237 1.00 93.88 89 THR A O 1
ATOM 721 N N . SER A 1 90 ? -8.085 -14.257 11.426 1.00 95.69 90 SER A N 1
ATOM 722 C CA . SER A 1 90 ? -7.215 -13.789 10.352 1.00 95.69 90 SER A CA 1
ATOM 723 C C . SER A 1 90 ? -6.055 -12.965 10.896 1.00 95.69 90 SER A C 1
ATOM 725 O O . S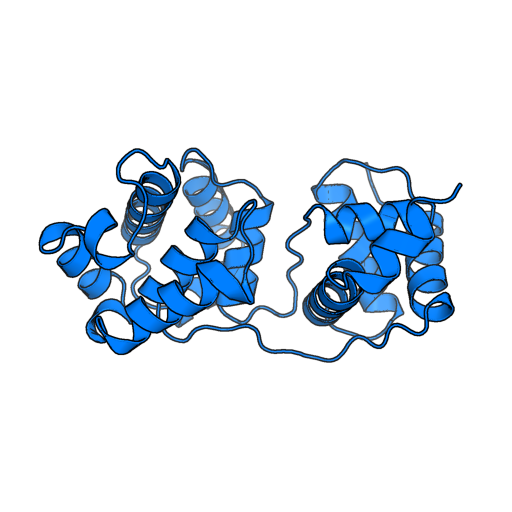ER A 1 90 ? -6.250 -11.906 11.489 1.00 95.69 90 SER A O 1
ATOM 727 N N . ARG A 1 91 ? -4.830 -13.352 10.525 1.00 96.25 91 ARG A N 1
ATOM 728 C CA . ARG A 1 91 ? -3.612 -12.569 10.799 1.00 96.25 91 ARG A CA 1
ATOM 729 C C . ARG A 1 91 ? -3.667 -11.133 10.270 1.00 96.25 91 ARG A C 1
ATOM 731 O O . ARG A 1 91 ? -2.958 -10.287 10.787 1.00 96.25 91 ARG A O 1
ATOM 738 N N . LYS A 1 92 ? -4.506 -10.837 9.272 1.00 97.19 92 LYS A N 1
ATOM 739 C CA . LYS A 1 92 ? -4.671 -9.472 8.742 1.00 97.19 92 LYS A CA 1
ATOM 740 C C . LYS A 1 92 ? -5.226 -8.487 9.771 1.00 97.19 92 LYS A C 1
ATOM 742 O O . LYS A 1 92 ? -4.858 -7.325 9.725 1.00 97.19 92 LYS A O 1
ATOM 747 N N . LEU A 1 93 ? -6.054 -8.952 10.710 1.00 98.06 93 LEU A N 1
ATOM 748 C CA . LEU A 1 93 ? -6.535 -8.101 11.801 1.00 98.06 93 LEU A CA 1
ATOM 749 C C . LEU A 1 93 ? -5.388 -7.747 12.756 1.00 98.06 93 LEU A C 1
ATOM 751 O O . LEU A 1 93 ? -5.254 -6.596 13.146 1.00 98.06 93 LEU A O 1
ATOM 755 N N . ALA A 1 94 ? -4.491 -8.702 13.025 1.00 97.69 94 ALA A N 1
ATOM 756 C CA . ALA A 1 94 ? -3.269 -8.442 13.786 1.00 97.69 94 ALA A CA 1
ATOM 757 C C . ALA A 1 94 ? -2.291 -7.504 13.050 1.00 97.69 94 ALA A C 1
ATOM 759 O O . ALA A 1 94 ? -1.549 -6.765 13.692 1.00 97.69 94 ALA A O 1
ATOM 760 N N . VAL A 1 95 ? -2.287 -7.509 11.709 1.00 98.50 95 VAL A N 1
ATOM 761 C CA . VAL A 1 95 ? -1.526 -6.525 10.918 1.00 98.50 95 VAL A CA 1
ATOM 762 C C . VAL A 1 95 ? -2.111 -5.124 11.096 1.00 98.50 95 VAL A C 1
ATOM 764 O O . VAL A 1 95 ? -1.332 -4.206 11.318 1.00 98.50 95 VAL A O 1
ATOM 767 N N . ILE A 1 96 ? -3.442 -4.963 11.089 1.00 98.75 96 ILE A N 1
ATOM 768 C CA . ILE A 1 96 ? -4.097 -3.666 11.349 1.00 98.75 96 ILE A CA 1
ATOM 769 C C . ILE A 1 96 ? -3.646 -3.122 12.706 1.00 98.75 96 ILE A C 1
ATOM 771 O O . ILE A 1 96 ? -3.070 -2.041 12.767 1.00 98.75 96 ILE A O 1
ATOM 775 N N . THR A 1 97 ? -3.816 -3.901 13.778 1.00 98.25 97 THR A N 1
ATOM 776 C CA . THR A 1 97 ? -3.432 -3.468 15.131 1.00 98.25 97 THR A CA 1
ATOM 777 C C . THR A 1 97 ? -1.929 -3.212 15.254 1.00 98.25 97 THR A C 1
ATOM 779 O O . THR A 1 97 ? -1.514 -2.261 15.910 1.00 98.25 97 THR A O 1
ATOM 782 N N . GLY A 1 98 ? -1.097 -4.038 14.610 1.00 98.56 98 GLY A N 1
ATOM 783 C CA . GLY A 1 98 ? 0.357 -3.888 14.636 1.00 98.56 98 GLY A CA 1
ATOM 784 C C . GLY A 1 98 ? 0.846 -2.641 13.898 1.00 98.56 98 GLY A C 1
ATOM 785 O O . GLY A 1 98 ? 1.705 -1.933 14.415 1.00 98.56 98 GLY A O 1
ATOM 786 N N . LEU A 1 99 ? 0.277 -2.337 12.727 1.00 98.75 99 LEU A N 1
ATOM 787 C CA . LEU A 1 99 ? 0.567 -1.104 11.993 1.00 98.75 99 LEU A CA 1
ATOM 788 C C . LEU A 1 99 ? 0.109 0.125 12.784 1.00 98.75 99 LEU A C 1
ATOM 790 O O . LEU A 1 99 ? 0.870 1.079 12.900 1.00 98.75 99 LEU A O 1
ATOM 794 N N . THR A 1 100 ? -1.084 0.085 13.387 1.00 98.75 100 THR A N 1
ATOM 795 C CA . THR A 1 100 ? -1.568 1.159 14.267 1.00 98.75 100 THR A CA 1
ATOM 796 C C . THR A 1 100 ? -0.608 1.414 15.430 1.00 98.75 100 THR A C 1
ATOM 798 O O . THR A 1 100 ? -0.272 2.564 15.701 1.00 98.75 100 THR A O 1
ATOM 801 N N . ALA A 1 101 ? -0.121 0.360 16.093 1.00 98.50 101 ALA A N 1
ATOM 802 C CA . ALA A 1 101 ? 0.837 0.489 17.190 1.00 98.50 101 ALA A CA 1
ATOM 803 C C . ALA A 1 101 ? 2.199 1.034 16.722 1.00 98.50 101 ALA A C 1
ATOM 805 O O . ALA A 1 101 ? 2.770 1.898 17.384 1.00 98.50 101 ALA A O 1
ATOM 806 N N . ALA A 1 102 ? 2.702 0.570 15.574 1.00 98.25 102 ALA A N 1
ATOM 807 C CA . ALA A 1 102 ? 3.962 1.047 15.007 1.00 98.25 102 ALA A CA 1
ATOM 808 C C . ALA A 1 102 ? 3.896 2.536 14.631 1.00 98.25 102 ALA A C 1
ATOM 810 O O . ALA A 1 102 ? 4.812 3.284 14.957 1.00 98.25 102 ALA A O 1
ATOM 811 N N . LEU A 1 103 ? 2.802 2.977 14.001 1.00 98.25 103 LEU A N 1
ATOM 812 C CA . LEU A 1 103 ? 2.591 4.387 13.663 1.00 98.25 103 LEU A CA 1
ATOM 813 C C . LEU A 1 103 ? 2.434 5.258 14.913 1.00 98.25 103 LEU A C 1
ATOM 815 O O . LEU A 1 103 ? 2.990 6.351 14.959 1.00 98.25 103 LEU A O 1
ATOM 819 N N . HIS A 1 104 ? 1.760 4.752 15.951 1.00 98.19 104 HIS A N 1
ATOM 820 C CA . HIS A 1 104 ? 1.637 5.469 17.220 1.00 98.19 104 HIS A CA 1
ATOM 821 C C . HIS A 1 104 ? 3.002 5.688 17.879 1.00 98.19 104 HIS A C 1
ATOM 823 O O . HIS A 1 104 ? 3.294 6.792 18.324 1.00 98.19 104 HIS A O 1
ATOM 829 N N . ALA A 1 105 ? 3.852 4.657 17.893 1.00 96.69 105 ALA A N 1
ATOM 830 C CA . ALA A 1 105 ? 5.211 4.748 18.424 1.00 96.69 105 ALA A CA 1
ATOM 831 C C . ALA A 1 105 ? 6.117 5.700 17.620 1.00 96.69 105 ALA A C 1
ATOM 833 O O . ALA A 1 105 ? 7.120 6.168 18.146 1.00 96.69 105 ALA A O 1
ATOM 834 N N . PHE A 1 106 ? 5.767 5.981 16.360 1.00 95.19 106 PHE A N 1
ATOM 835 C CA . PHE A 1 106 ? 6.442 6.953 15.492 1.00 95.19 106 PHE A CA 1
ATOM 836 C C . PHE A 1 106 ? 5.825 8.356 15.532 1.00 95.19 106 PHE A C 1
ATOM 838 O O . PHE A 1 106 ? 6.250 9.225 14.762 1.00 95.19 106 PHE A O 1
ATOM 845 N N . GLU A 1 107 ? 4.840 8.563 16.412 1.00 96.75 107 GLU A N 1
ATOM 846 C CA . GLU A 1 107 ? 4.122 9.828 16.588 1.00 96.75 107 GLU A CA 1
ATOM 847 C C . GLU A 1 107 ? 3.475 10.328 15.287 1.00 96.75 107 GLU A C 1
ATOM 849 O O . GLU A 1 107 ? 3.432 11.523 15.015 1.00 96.75 107 GLU A O 1
ATOM 854 N N . ILE A 1 108 ? 2.986 9.395 14.464 1.00 97.94 108 ILE A N 1
ATOM 855 C CA . ILE A 1 108 ? 2.211 9.702 13.261 1.00 97.94 108 ILE A CA 1
ATOM 856 C C . ILE A 1 108 ? 0.735 9.768 13.639 1.00 97.94 108 ILE A C 1
ATOM 858 O O . ILE A 1 108 ? 0.165 8.773 14.081 1.00 97.94 108 ILE A O 1
ATOM 862 N N . GLU A 1 109 ? 0.098 10.908 13.414 1.00 98.50 109 GLU A N 1
ATOM 863 C CA . GLU A 1 109 ? -1.327 11.128 13.646 1.00 98.50 109 GLU A CA 1
ATOM 864 C C . GLU A 1 109 ? -2.107 11.244 12.329 1.00 98.50 109 GLU A C 1
ATOM 866 O O . GLU A 1 109 ? -3.260 10.815 12.264 1.00 98.50 109 GLU A O 1
ATOM 871 N N . THR A 1 110 ? -1.494 11.753 11.256 1.00 98.62 110 THR A N 1
ATOM 872 C CA . THR A 1 110 ? -2.176 12.023 9.977 1.00 98.62 110 THR A CA 1
ATOM 873 C C . THR A 1 110 ? -1.536 11.324 8.773 1.00 98.62 110 THR A C 1
ATOM 875 O O . THR A 1 110 ? -0.376 10.913 8.792 1.00 98.62 110 THR A O 1
ATOM 878 N N . VAL A 1 111 ? -2.289 11.212 7.669 1.00 98.06 111 VAL A N 1
ATOM 879 C CA . VAL A 1 111 ? -1.748 10.743 6.375 1.00 98.06 111 VAL A CA 1
ATOM 880 C C . VAL A 1 111 ? -0.645 11.671 5.868 1.00 98.06 111 VAL A C 1
ATOM 882 O O . VAL A 1 111 ? 0.337 11.192 5.310 1.00 98.06 111 VAL A O 1
ATOM 885 N N . HIS A 1 112 ? -0.783 12.982 6.076 1.00 96.56 112 HIS A N 1
ATOM 886 C CA . HIS A 1 112 ? 0.210 13.960 5.642 1.00 96.56 112 HIS A CA 1
ATOM 887 C C . HIS A 1 112 ? 1.548 13.775 6.368 1.00 96.56 112 HIS A C 1
ATOM 889 O O . HIS A 1 112 ? 2.595 13.758 5.730 1.00 96.56 112 HIS A O 1
ATOM 895 N N . GLU A 1 113 ? 1.518 13.560 7.684 1.00 97.19 113 GLU A N 1
ATOM 896 C CA . GLU A 1 113 ? 2.719 13.245 8.467 1.00 97.19 113 GLU A CA 1
ATOM 897 C C . GLU A 1 113 ? 3.350 11.923 8.029 1.00 97.19 113 GLU A C 1
ATOM 899 O O . GLU A 1 113 ? 4.571 11.829 7.912 1.00 97.19 113 GLU A O 1
ATOM 904 N N . LEU A 1 114 ? 2.525 10.908 7.744 1.00 96.88 114 LEU A N 1
ATOM 905 C CA . LEU A 1 114 ? 3.010 9.636 7.216 1.00 96.88 114 LEU A CA 1
ATOM 906 C C . LEU A 1 114 ? 3.696 9.815 5.856 1.00 96.88 114 LEU A C 1
ATOM 908 O O . LEU A 1 114 ? 4.771 9.259 5.646 1.00 96.88 114 LEU A O 1
ATOM 912 N N . ALA A 1 115 ? 3.101 10.605 4.958 1.00 95.31 115 ALA A N 1
ATOM 913 C CA . ALA A 1 115 ? 3.679 10.935 3.659 1.00 95.31 115 ALA A CA 1
ATOM 914 C C . ALA A 1 115 ? 5.019 11.668 3.820 1.00 95.31 115 ALA A C 1
ATOM 916 O O . ALA A 1 115 ? 6.023 11.215 3.284 1.00 95.31 115 ALA A O 1
ATOM 917 N N . ALA A 1 116 ? 5.063 12.726 4.634 1.00 94.25 116 ALA A N 1
ATOM 918 C CA . ALA A 1 116 ? 6.282 13.493 4.896 1.00 94.25 116 ALA A CA 1
ATOM 919 C C . ALA A 1 116 ? 7.401 12.634 5.516 1.00 94.25 116 ALA A C 1
ATOM 921 O O . ALA A 1 116 ? 8.587 12.848 5.258 1.00 94.25 116 ALA A O 1
ATOM 922 N N . CYS A 1 117 ? 7.040 11.621 6.311 1.00 94.38 117 CYS A N 1
ATOM 923 C CA . CYS A 1 117 ? 7.997 10.677 6.877 1.00 94.38 117 CYS A CA 1
ATOM 924 C C . CYS A 1 117 ? 8.713 9.845 5.797 1.00 94.38 117 CYS A C 1
ATOM 926 O O . CYS A 1 117 ? 9.878 9.501 5.991 1.00 94.38 117 CYS A O 1
ATOM 928 N N . TYR A 1 118 ? 8.065 9.561 4.658 1.00 91.19 118 TYR A N 1
ATOM 929 C CA . TYR A 1 118 ? 8.708 8.879 3.527 1.00 91.19 118 TYR A CA 1
ATOM 930 C C . TYR A 1 118 ? 9.764 9.726 2.810 1.00 91.19 118 TYR A C 1
ATOM 932 O O . TYR A 1 118 ? 10.604 9.155 2.129 1.00 91.19 118 TYR A O 1
ATOM 940 N N . ASP A 1 119 ? 9.780 11.043 3.021 1.00 86.56 119 ASP A N 1
ATOM 941 C CA . ASP A 1 119 ? 10.761 11.957 2.419 1.00 86.56 119 ASP A CA 1
ATOM 942 C C . ASP A 1 119 ? 11.883 12.353 3.407 1.00 86.56 119 ASP A C 1
ATOM 944 O O . ASP A 1 119 ? 12.727 13.199 3.113 1.00 86.56 119 ASP A O 1
ATOM 948 N N . SER A 1 120 ? 11.905 11.754 4.606 1.00 83.94 120 SER A N 1
ATOM 949 C CA . SER A 1 120 ? 12.698 12.216 5.758 1.00 83.94 120 SER A CA 1
ATOM 950 C C . SER A 1 120 ? 13.952 11.373 6.062 1.00 83.94 120 SER A C 1
ATOM 952 O O . SER A 1 120 ? 14.309 11.204 7.231 1.00 83.94 120 SER A O 1
ATOM 954 N N . GLY A 1 121 ? 14.625 10.828 5.042 1.00 88.44 121 GLY A N 1
ATOM 955 C CA . GLY A 1 121 ? 15.948 10.184 5.151 1.00 88.44 121 GLY A CA 1
ATOM 956 C C . GLY A 1 121 ? 16.063 9.143 6.278 1.00 88.44 121 GLY A C 1
ATOM 957 O O . GLY A 1 121 ? 15.469 8.069 6.221 1.00 88.44 121 GLY A O 1
ATOM 958 N N . ASP A 1 122 ? 16.812 9.449 7.341 1.00 91.56 122 ASP A N 1
ATOM 959 C CA . ASP A 1 122 ? 16.988 8.534 8.481 1.00 91.56 122 ASP A CA 1
ATOM 960 C C . ASP A 1 122 ? 15.659 8.172 9.167 1.00 91.56 122 ASP A C 1
ATOM 962 O O . ASP A 1 122 ? 15.453 7.020 9.568 1.00 91.56 122 ASP A O 1
ATOM 966 N N . ARG A 1 123 ? 14.725 9.129 9.274 1.00 92.00 123 ARG A N 1
ATOM 967 C CA . ARG A 1 123 ? 13.404 8.890 9.879 1.00 92.00 123 ARG A CA 1
ATOM 968 C C . ARG A 1 123 ? 12.581 7.925 9.029 1.00 92.00 123 ARG A C 1
ATOM 970 O O . ARG A 1 123 ? 11.936 7.031 9.580 1.00 92.00 123 ARG A O 1
ATOM 977 N N . GLU A 1 124 ? 12.667 8.050 7.705 1.00 93.38 124 GLU A N 1
ATOM 978 C CA . GLU A 1 124 ? 12.067 7.095 6.773 1.00 93.38 124 GLU A CA 1
ATOM 979 C C . GLU A 1 124 ? 12.616 5.689 7.046 1.00 93.38 124 GLU A C 1
ATOM 981 O O . GLU A 1 124 ? 11.849 4.743 7.243 1.00 93.38 124 GLU A O 1
ATOM 986 N N . GLN A 1 125 ? 13.942 5.531 7.109 1.00 93.62 125 GLN A N 1
ATOM 987 C CA . GLN A 1 125 ? 14.564 4.223 7.318 1.00 93.62 125 GLN A CA 1
ATOM 988 C C . GLN A 1 125 ? 14.122 3.577 8.640 1.00 93.62 125 GLN A C 1
ATOM 990 O O . GLN A 1 125 ? 13.808 2.380 8.673 1.00 93.62 125 GLN A O 1
ATOM 995 N N . GLN A 1 126 ? 14.053 4.364 9.714 1.00 95.00 126 GLN A N 1
ATOM 996 C CA . GLN A 1 126 ? 13.579 3.913 11.021 1.00 95.00 126 GLN A CA 1
ATOM 997 C C . GLN A 1 126 ? 12.102 3.500 10.976 1.00 95.00 126 GLN A C 1
ATOM 999 O O . GLN A 1 126 ? 11.758 2.416 11.458 1.00 95.00 126 GLN A O 1
ATOM 1004 N N . MET A 1 127 ? 11.238 4.299 10.342 1.00 95.81 127 MET A N 1
ATOM 1005 C CA . MET A 1 127 ? 9.817 3.978 10.185 1.00 95.81 127 MET A CA 1
ATOM 1006 C C . MET A 1 127 ? 9.639 2.686 9.387 1.00 95.81 127 MET A C 1
ATOM 1008 O O . MET A 1 127 ? 8.942 1.770 9.826 1.00 95.81 127 MET A O 1
ATOM 1012 N N . ARG A 1 128 ? 10.316 2.556 8.241 1.00 95.81 128 ARG A N 1
ATOM 1013 C CA . ARG A 1 128 ? 10.291 1.330 7.430 1.00 95.81 128 ARG A CA 1
ATOM 1014 C C . ARG A 1 128 ? 10.736 0.117 8.237 1.00 95.81 128 ARG A C 1
ATOM 1016 O O . ARG A 1 128 ? 10.143 -0.955 8.107 1.00 95.81 128 ARG A O 1
ATOM 1023 N N . HIS A 1 129 ? 11.778 0.263 9.057 1.00 95.75 129 HIS A N 1
ATOM 1024 C CA . HIS A 1 129 ? 12.238 -0.804 9.939 1.00 95.75 129 HIS A CA 1
ATOM 1025 C C . HIS A 1 129 ? 11.155 -1.198 10.951 1.00 95.75 129 HIS A C 1
ATOM 1027 O O . HIS A 1 129 ? 10.867 -2.387 11.084 1.00 95.75 129 HIS A O 1
ATOM 1033 N N . ALA A 1 130 ? 10.517 -0.226 11.606 1.00 96.00 130 ALA A N 1
ATOM 1034 C CA . ALA A 1 130 ? 9.466 -0.463 12.590 1.00 96.00 130 ALA A CA 1
ATOM 1035 C C . ALA A 1 130 ? 8.214 -1.111 11.987 1.00 96.00 130 ALA A C 1
ATOM 1037 O O . ALA A 1 130 ? 7.731 -2.114 12.513 1.00 96.00 130 ALA A O 1
ATOM 1038 N N . LEU A 1 131 ? 7.742 -0.627 10.834 1.00 97.81 131 LEU A N 1
ATOM 1039 C CA . LEU A 1 131 ? 6.619 -1.237 10.115 1.00 97.81 131 LEU A CA 1
ATOM 1040 C C . LEU A 1 131 ? 6.910 -2.706 9.772 1.00 97.81 131 LEU A C 1
ATOM 1042 O O . LEU A 1 131 ? 6.037 -3.561 9.901 1.00 97.81 131 LEU A O 1
ATOM 1046 N N . ARG A 1 132 ? 8.154 -3.032 9.402 1.00 97.56 132 ARG A N 1
ATOM 1047 C CA . ARG A 1 132 ? 8.576 -4.409 9.089 1.00 97.56 132 ARG A CA 1
ATOM 1048 C C . ARG A 1 132 ? 8.713 -5.324 10.306 1.00 97.56 132 ARG A C 1
ATOM 1050 O O . ARG A 1 132 ? 8.792 -6.536 10.114 1.00 97.56 132 ARG A O 1
ATOM 1057 N N . GLN A 1 133 ? 8.712 -4.792 11.530 1.00 97.75 133 GLN A N 1
ATOM 1058 C CA . GLN A 1 133 ? 8.621 -5.621 12.738 1.00 97.75 133 GLN A CA 1
ATOM 1059 C C . GLN A 1 133 ? 7.211 -6.195 12.937 1.00 97.75 133 GLN A C 1
ATOM 1061 O O . GLN A 1 133 ? 7.033 -7.184 13.651 1.00 97.75 133 GLN A O 1
ATOM 1066 N N . VAL A 1 134 ? 6.195 -5.636 12.271 1.00 98.12 134 VAL A N 1
ATOM 1067 C CA . VAL A 1 134 ? 4.836 -6.180 12.304 1.00 98.12 134 VAL A CA 1
ATOM 1068 C C . VAL A 1 134 ? 4.789 -7.483 11.504 1.00 98.12 134 VAL A C 1
ATOM 1070 O O . VAL A 1 134 ? 4.949 -7.513 10.282 1.00 98.12 134 VAL A O 1
ATOM 1073 N N . LYS A 1 135 ? 4.533 -8.604 12.187 1.00 96.81 135 LYS A N 1
ATOM 1074 C CA . LYS A 1 135 ? 4.486 -9.932 11.557 1.00 96.81 135 LYS A CA 1
ATOM 1075 C C . LYS A 1 135 ? 3.455 -9.976 10.425 1.00 96.81 135 LYS A C 1
ATOM 1077 O O . LYS A 1 135 ? 2.251 -9.941 10.656 1.00 96.81 135 LYS A O 1
ATOM 1082 N N . GLY A 1 136 ? 3.938 -10.178 9.200 1.00 94.81 136 GLY A N 1
ATOM 1083 C CA . GLY A 1 136 ? 3.110 -10.198 7.988 1.00 94.81 136 GLY A CA 1
ATOM 1084 C C . GLY A 1 136 ? 3.247 -8.949 7.118 1.00 94.81 136 GLY A C 1
ATOM 1085 O O . GLY A 1 136 ? 2.728 -8.957 6.004 1.00 94.81 136 GLY A O 1
ATOM 1086 N N . VAL A 1 137 ? 3.984 -7.935 7.578 1.00 97.69 137 VAL A N 1
ATOM 1087 C CA . VAL A 1 137 ? 4.354 -6.745 6.807 1.00 97.69 137 VAL A CA 1
ATOM 1088 C C . VAL A 1 137 ? 5.733 -6.965 6.191 1.00 97.69 137 VAL A C 1
ATOM 1090 O O . VAL A 1 137 ? 6.737 -7.116 6.883 1.00 97.69 137 VAL A O 1
ATOM 1093 N N . GLY A 1 138 ? 5.774 -7.035 4.862 1.00 95.94 138 GLY A N 1
ATOM 1094 C CA . GLY A 1 138 ? 7.015 -7.130 4.090 1.00 95.94 138 GLY A CA 1
ATOM 1095 C C . GLY A 1 138 ? 7.355 -5.816 3.379 1.00 95.94 138 GLY A C 1
ATOM 1096 O O . GLY A 1 138 ? 6.557 -4.880 3.435 1.00 95.94 138 GLY A O 1
ATOM 1097 N N . PRO A 1 139 ? 8.490 -5.761 2.651 1.00 95.00 139 PRO A N 1
ATOM 1098 C CA . PRO A 1 139 ? 8.891 -4.589 1.862 1.00 95.00 139 PRO A CA 1
ATOM 1099 C C . PRO A 1 139 ? 7.772 -4.060 0.959 1.00 95.00 139 PRO A C 1
ATOM 1101 O O . PRO A 1 139 ? 7.462 -2.877 1.011 1.00 95.00 139 PRO A O 1
ATOM 1104 N N . LYS A 1 140 ? 7.067 -4.966 0.264 1.00 95.31 140 LYS A N 1
ATOM 1105 C CA . LYS A 1 140 ? 5.894 -4.633 -0.554 1.00 95.31 140 LYS A CA 1
ATOM 1106 C C . LYS A 1 140 ? 4.856 -3.806 0.202 1.00 95.31 140 LYS A C 1
ATOM 1108 O O . LYS A 1 140 ? 4.367 -2.815 -0.316 1.00 95.31 140 LYS A O 1
ATOM 1113 N N . THR A 1 141 ? 4.461 -4.245 1.396 1.00 97.00 141 THR A N 1
ATOM 1114 C CA . THR A 1 141 ? 3.403 -3.567 2.154 1.00 97.00 141 THR A CA 1
ATOM 1115 C C . THR A 1 141 ? 3.842 -2.167 2.568 1.00 97.00 141 THR A C 1
ATOM 1117 O O . THR A 1 141 ? 3.020 -1.264 2.558 1.00 97.00 141 THR A O 1
ATOM 1120 N N . VAL A 1 142 ? 5.125 -1.978 2.882 1.00 97.19 142 VAL A N 1
ATOM 1121 C CA . VAL A 1 142 ? 5.673 -0.660 3.221 1.00 97.19 142 VAL A CA 1
ATOM 1122 C C . VAL A 1 142 ? 5.651 0.272 2.009 1.00 97.19 142 VAL A C 1
ATOM 1124 O O . VAL A 1 142 ? 5.107 1.364 2.107 1.00 97.19 142 VAL A O 1
ATOM 1127 N N . ASP A 1 143 ? 6.135 -0.176 0.848 1.00 95.94 143 ASP A N 1
ATOM 1128 C CA . ASP A 1 143 ? 6.067 0.639 -0.377 1.00 95.94 143 ASP A CA 1
ATOM 1129 C C . ASP A 1 143 ? 4.616 0.902 -0.802 1.00 95.94 143 ASP A C 1
ATOM 1131 O O . ASP A 1 143 ? 4.284 1.985 -1.273 1.00 95.94 143 ASP A O 1
ATOM 1135 N N . TYR A 1 144 ? 3.715 -0.053 -0.561 1.00 96.25 144 TYR A N 1
ATOM 1136 C CA . TYR A 1 144 ? 2.292 0.139 -0.809 1.00 96.25 144 TYR A CA 1
ATOM 1137 C C . TYR A 1 144 ? 1.674 1.202 0.107 1.00 96.25 144 TYR A C 1
ATOM 1139 O O . TYR A 1 144 ? 0.848 1.979 -0.356 1.00 96.25 144 TYR A O 1
ATOM 1147 N N . ILE A 1 145 ? 2.086 1.286 1.377 1.00 97.31 145 ILE A N 1
ATOM 1148 C CA . ILE A 1 145 ? 1.655 2.368 2.276 1.00 97.31 145 ILE A CA 1
ATOM 1149 C C . ILE A 1 145 ? 2.119 3.727 1.734 1.00 97.31 145 ILE A C 1
ATOM 1151 O O . ILE A 1 145 ? 1.310 4.649 1.719 1.00 97.31 145 ILE A O 1
ATOM 1155 N N . ALA A 1 146 ? 3.357 3.841 1.236 1.00 95.19 146 ALA A N 1
ATOM 1156 C CA . ALA A 1 146 ? 3.855 5.077 0.620 1.00 95.19 146 ALA A CA 1
ATOM 1157 C C . ALA A 1 146 ? 3.012 5.503 -0.597 1.00 95.19 146 ALA A C 1
ATOM 1159 O O . ALA A 1 146 ? 2.681 6.677 -0.761 1.00 95.19 146 ALA A O 1
ATOM 1160 N N . ILE A 1 147 ? 2.613 4.540 -1.435 1.00 94.12 147 ILE A N 1
ATOM 1161 C CA . ILE A 1 147 ? 1.707 4.792 -2.566 1.00 94.12 147 ILE A CA 1
ATOM 1162 C C . ILE A 1 147 ? 0.345 5.286 -2.059 1.00 94.12 147 ILE A C 1
ATOM 1164 O O . ILE A 1 147 ? -0.148 6.304 -2.536 1.00 94.12 147 ILE A O 1
ATOM 1168 N N . LEU A 1 148 ? -0.237 4.616 -1.054 1.00 95.88 148 LEU A N 1
ATOM 1169 C CA . LEU A 1 148 ? -1.533 4.985 -0.464 1.00 95.88 148 LEU A CA 1
ATOM 1170 C C . LEU A 1 148 ? -1.537 6.364 0.212 1.00 95.88 148 LEU A C 1
ATOM 1172 O O . LEU A 1 148 ? -2.608 6.941 0.405 1.00 95.88 148 LEU A O 1
ATOM 1176 N N . THR A 1 149 ? -0.365 6.893 0.562 1.00 94.69 149 THR A N 1
ATOM 1177 C CA . THR A 1 149 ? -0.194 8.249 1.102 1.00 94.69 149 THR A CA 1
ATOM 1178 C C . THR A 1 149 ? 0.127 9.279 0.015 1.00 94.69 149 THR A C 1
ATOM 1180 O O . THR A 1 149 ? 0.409 10.428 0.333 1.00 94.69 149 THR A O 1
ATOM 1183 N N . GLY A 1 150 ? 0.071 8.890 -1.265 1.00 91.38 150 GLY A N 1
ATOM 1184 C CA . GLY A 1 150 ? 0.222 9.784 -2.415 1.00 91.38 150 GLY A CA 1
ATOM 1185 C C . GLY A 1 150 ? 1.598 9.776 -3.078 1.00 91.38 150 GLY A C 1
ATOM 1186 O O . GLY A 1 150 ? 1.835 10.599 -3.957 1.00 91.38 150 GLY A O 1
ATOM 1187 N N . SER A 1 151 ? 2.510 8.872 -2.709 1.00 90.62 151 SER A N 1
ATOM 1188 C CA . SER A 1 151 ? 3.816 8.836 -3.364 1.00 90.62 151 SER A CA 1
ATOM 1189 C C . SER A 1 151 ? 3.732 8.311 -4.798 1.00 90.62 151 SER A C 1
ATOM 1191 O O . SER A 1 151 ? 3.216 7.222 -5.051 1.00 90.62 151 SER A O 1
ATOM 1193 N N . THR A 1 152 ? 4.326 9.057 -5.729 1.00 89.62 152 THR A N 1
ATOM 1194 C CA . THR A 1 152 ? 4.502 8.669 -7.138 1.00 89.62 152 THR A CA 1
ATOM 1195 C C . THR A 1 152 ? 5.863 8.013 -7.407 1.00 89.62 152 THR A C 1
ATOM 1197 O O . THR A 1 152 ? 6.078 7.436 -8.470 1.00 89.62 152 THR A O 1
ATOM 1200 N N . GLY A 1 153 ? 6.790 8.058 -6.443 1.00 90.38 153 GLY A N 1
ATOM 1201 C CA . GLY A 1 153 ? 8.148 7.514 -6.571 1.00 90.38 153 GLY A CA 1
ATOM 1202 C C . GLY A 1 153 ? 8.313 6.062 -6.110 1.00 90.38 153 GLY A C 1
ATOM 1203 O O . GLY A 1 153 ? 9.410 5.519 -6.205 1.00 90.38 153 GLY A O 1
ATOM 1204 N N . HIS A 1 154 ? 7.254 5.430 -5.599 1.00 92.06 154 HIS A N 1
ATOM 1205 C CA . HIS A 1 154 ? 7.322 4.101 -4.990 1.00 92.06 154 HIS A CA 1
ATOM 1206 C C . HIS A 1 154 ? 6.687 3.016 -5.859 1.00 92.06 154 HIS A C 1
ATOM 1208 O O . HIS A 1 154 ? 5.686 3.241 -6.536 1.00 92.06 154 HIS A O 1
ATOM 1214 N N . VAL A 1 155 ? 7.252 1.808 -5.774 1.00 93.56 155 VAL A N 1
ATOM 1215 C CA . VAL A 1 155 ? 6.793 0.607 -6.487 1.00 93.56 155 VAL A CA 1
ATOM 1216 C C . VAL A 1 155 ? 6.584 -0.518 -5.483 1.00 93.56 155 VAL A C 1
ATOM 1218 O O . VAL A 1 155 ? 7.525 -0.955 -4.815 1.00 93.56 155 VAL A O 1
ATOM 1221 N N . ALA A 1 156 ? 5.361 -1.037 -5.402 1.00 94.25 156 ALA A N 1
ATOM 1222 C CA . ALA A 1 156 ? 5.021 -2.139 -4.512 1.00 94.25 156 ALA A CA 1
ATOM 1223 C C . ALA A 1 156 ? 5.144 -3.480 -5.249 1.00 94.25 156 ALA A C 1
ATOM 1225 O O . ALA A 1 156 ? 4.137 -4.073 -5.642 1.00 94.25 156 ALA A O 1
ATOM 1226 N N . VAL A 1 157 ? 6.375 -3.992 -5.394 1.00 94.94 157 VAL A N 1
ATOM 1227 C CA . VAL A 1 157 ? 6.646 -5.193 -6.207 1.00 94.94 157 VAL A CA 1
ATOM 1228 C C . VAL A 1 157 ? 5.840 -6.393 -5.709 1.00 94.94 157 VAL A C 1
ATOM 1230 O O . VAL A 1 157 ? 6.092 -6.966 -4.643 1.00 94.94 157 VAL A O 1
ATOM 1233 N N . ASP A 1 158 ? 4.863 -6.800 -6.510 1.00 91.88 158 ASP A N 1
ATOM 1234 C CA . ASP A 1 158 ? 4.037 -7.969 -6.259 1.00 91.88 158 ASP A CA 1
ATOM 1235 C C . ASP A 1 158 ? 4.117 -8.987 -7.397 1.00 91.88 158 ASP A C 1
ATOM 1237 O O . ASP A 1 158 ? 4.996 -8.923 -8.253 1.00 91.88 158 ASP A O 1
ATOM 1241 N N . MET A 1 159 ? 3.234 -9.988 -7.381 1.00 90.75 159 MET A N 1
ATOM 1242 C CA . MET A 1 159 ? 3.260 -11.044 -8.392 1.00 90.75 159 MET A CA 1
ATOM 1243 C C . MET A 1 159 ? 2.963 -10.540 -9.810 1.00 90.75 159 MET A C 1
ATOM 1245 O O . MET A 1 159 ? 3.345 -11.211 -10.765 1.00 90.75 159 MET A O 1
ATOM 1249 N N . HIS A 1 160 ? 2.273 -9.406 -9.952 1.00 93.00 160 HIS A N 1
ATOM 1250 C CA . HIS A 1 160 ? 1.989 -8.787 -11.242 1.00 93.00 160 HIS A CA 1
ATOM 1251 C C . HIS A 1 160 ? 3.228 -8.084 -11.766 1.00 93.00 160 HIS A C 1
ATOM 1253 O O . HIS A 1 160 ? 3.656 -8.393 -12.872 1.00 93.00 160 HIS A O 1
ATOM 1259 N N . VAL A 1 161 ? 3.863 -7.251 -10.940 1.00 95.31 161 VAL A N 1
ATOM 1260 C CA . VAL A 1 161 ? 5.118 -6.573 -11.300 1.00 95.31 161 VAL A CA 1
ATOM 1261 C C . VAL A 1 161 ? 6.229 -7.584 -11.592 1.00 95.31 161 VAL A C 1
ATOM 1263 O O . VAL A 1 161 ? 6.843 -7.545 -12.654 1.00 95.31 161 VAL A O 1
ATOM 1266 N N . ALA A 1 162 ? 6.439 -8.557 -10.702 1.00 94.88 162 ALA A N 1
ATO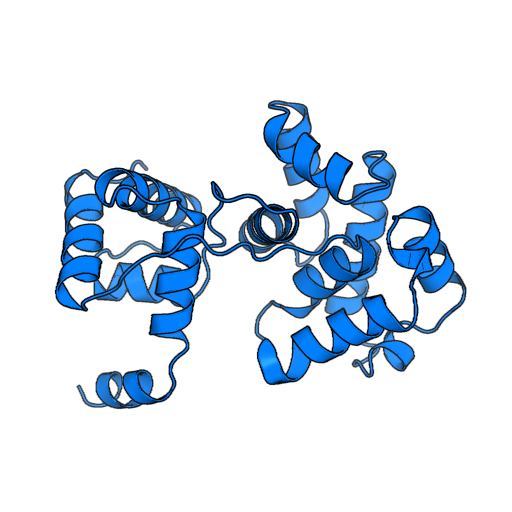M 1267 C CA . ALA A 1 162 ? 7.433 -9.610 -10.915 1.00 94.88 162 ALA A CA 1
ATOM 1268 C C . ALA A 1 162 ? 7.096 -10.501 -12.123 1.00 94.88 162 ALA A C 1
ATOM 1270 O O . ALA A 1 162 ? 7.993 -11.007 -12.793 1.00 94.88 162 ALA A O 1
ATOM 1271 N N . GLY A 1 163 ? 5.805 -10.712 -12.398 1.00 95.12 163 GLY A N 1
ATOM 1272 C CA . GLY A 1 163 ? 5.354 -11.430 -13.584 1.00 95.12 163 GLY A CA 1
ATOM 1273 C C . GLY A 1 163 ? 5.695 -10.681 -14.865 1.00 95.12 163 GLY A C 1
ATOM 1274 O O . GLY A 1 163 ? 6.291 -11.265 -15.755 1.00 95.12 163 GLY A O 1
ATOM 1275 N N . PHE A 1 164 ? 5.401 -9.385 -14.908 1.00 96.25 164 PHE A N 1
ATOM 1276 C CA . PHE A 1 164 ? 5.673 -8.528 -16.057 1.00 96.25 164 PHE A CA 1
ATOM 1277 C C . PHE A 1 164 ? 7.170 -8.451 -16.378 1.00 96.25 164 PHE A C 1
ATOM 1279 O O . PHE A 1 164 ? 7.562 -8.576 -17.531 1.00 96.25 164 PHE A O 1
ATOM 1286 N N . VAL A 1 165 ? 8.018 -8.320 -15.353 1.00 96.56 165 VAL A N 1
ATOM 1287 C CA . VAL A 1 165 ? 9.484 -8.325 -15.509 1.00 96.56 165 VAL A CA 1
ATOM 1288 C C . VAL A 1 165 ? 9.990 -9.652 -16.078 1.00 96.56 165 VAL A C 1
ATOM 1290 O O . VAL A 1 165 ? 10.855 -9.661 -16.951 1.00 96.56 165 VAL A O 1
ATOM 1293 N N . ARG A 1 166 ? 9.418 -10.777 -15.640 1.00 96.12 166 ARG A N 1
ATOM 1294 C CA . ARG A 1 166 ? 9.738 -12.090 -16.210 1.00 96.12 166 ARG A CA 1
ATOM 1295 C C . ARG A 1 166 ? 9.269 -12.212 -17.659 1.00 96.12 166 ARG A C 1
ATOM 1297 O O . ARG A 1 166 ? 10.010 -12.756 -18.468 1.00 96.12 166 ARG A O 1
ATOM 1304 N N . ASP A 1 167 ? 8.077 -11.717 -17.980 1.00 95.25 167 ASP A N 1
ATOM 1305 C CA . ASP A 1 167 ? 7.525 -11.756 -19.340 1.00 95.25 167 ASP A CA 1
ATOM 1306 C C . ASP A 1 167 ? 8.339 -10.861 -20.299 1.00 95.25 167 ASP A C 1
ATOM 1308 O O . ASP A 1 167 ? 8.482 -11.189 -21.473 1.00 95.25 167 ASP A O 1
ATOM 1312 N N . ALA A 1 168 ? 8.978 -9.806 -19.779 1.00 95.81 168 ALA A N 1
ATOM 1313 C CA . ALA A 1 168 ? 9.988 -9.022 -20.492 1.00 95.81 168 ALA A CA 1
ATOM 1314 C C . ALA A 1 168 ? 11.321 -9.771 -20.708 1.00 95.81 168 ALA A C 1
ATOM 1316 O O . ALA A 1 168 ? 12.198 -9.261 -21.394 1.00 95.81 168 ALA A O 1
ATOM 1317 N N . GLY A 1 169 ? 11.491 -10.964 -20.128 1.00 95.00 169 GLY A N 1
ATOM 1318 C CA . GLY A 1 169 ? 12.686 -11.803 -20.242 1.00 95.00 169 GLY A CA 1
ATOM 1319 C C . GLY A 1 169 ? 13.680 -11.681 -19.081 1.00 95.00 169 GLY A C 1
ATOM 1320 O O . GLY A 1 169 ? 14.674 -12.407 -19.058 1.00 95.00 169 GLY A O 1
ATOM 1321 N N . VAL A 1 170 ? 13.413 -10.850 -18.068 1.00 94.81 170 VAL A N 1
ATOM 1322 C CA . VAL A 1 170 ? 14.321 -10.653 -16.927 1.00 94.81 170 VAL A CA 1
ATOM 1323 C C . VAL A 1 170 ? 13.993 -11.634 -15.797 1.00 94.81 170 VAL A C 1
ATOM 1325 O O . VAL A 1 170 ? 12.950 -11.572 -15.143 1.00 94.81 170 VAL A O 1
ATOM 1328 N N . HIS A 1 171 ? 14.910 -12.561 -15.527 1.00 89.88 171 HIS A N 1
ATOM 1329 C CA . HIS A 1 171 ? 14.698 -13.664 -14.585 1.00 89.88 171 HIS A CA 1
ATOM 1330 C C . HIS A 1 171 ? 15.246 -13.329 -13.193 1.00 89.88 171 HIS A C 1
ATOM 1332 O O . HIS A 1 171 ? 16.203 -13.933 -12.713 1.00 89.88 171 HIS A O 1
ATOM 1338 N N . CYS A 1 172 ? 14.616 -12.369 -12.516 1.00 89.31 172 CYS A N 1
ATOM 1339 C CA . CYS A 1 172 ? 14.966 -11.977 -11.152 1.00 89.31 172 CYS A CA 1
ATOM 1340 C C . CYS A 1 172 ? 13.812 -12.252 -10.177 1.00 89.31 172 CYS A C 1
ATOM 1342 O O . CYS A 1 172 ? 12.638 -12.148 -10.525 1.00 89.31 172 CYS A O 1
ATOM 1344 N N . ARG A 1 173 ? 14.142 -12.625 -8.935 1.00 88.25 173 ARG A N 1
ATOM 1345 C CA . ARG A 1 173 ? 13.170 -12.803 -7.836 1.00 88.25 173 ARG A CA 1
ATOM 1346 C C . ARG A 1 173 ? 13.424 -11.873 -6.652 1.00 88.25 173 ARG A C 1
ATOM 1348 O O . ARG A 1 173 ? 12.639 -11.872 -5.705 1.00 88.25 173 ARG A O 1
ATOM 1355 N N . ASP A 1 174 ? 14.520 -11.120 -6.676 1.00 93.44 174 ASP A N 1
ATOM 1356 C CA . ASP A 1 174 ? 14.871 -10.213 -5.593 1.00 93.44 174 ASP A CA 1
ATOM 1357 C C . ASP A 1 174 ? 14.010 -8.948 -5.665 1.00 93.44 174 ASP A C 1
ATOM 1359 O O . ASP A 1 174 ? 13.994 -8.238 -6.671 1.00 93.44 174 ASP A O 1
ATOM 1363 N N . TYR A 1 175 ? 13.297 -8.667 -4.574 1.00 94.06 175 TYR A N 1
ATOM 1364 C CA . TYR A 1 175 ? 12.403 -7.517 -4.464 1.00 94.06 175 TYR A CA 1
ATOM 1365 C C . TYR A 1 175 ? 13.112 -6.192 -4.766 1.00 94.06 175 TYR A C 1
ATOM 1367 O O . TYR A 1 175 ? 12.565 -5.356 -5.477 1.00 94.06 175 TYR A O 1
ATOM 1375 N N . ARG A 1 176 ? 14.318 -5.991 -4.219 1.00 93.25 176 ARG A N 1
ATOM 1376 C CA . ARG A 1 176 ? 15.060 -4.731 -4.349 1.00 93.25 176 ARG A CA 1
ATOM 1377 C C . ARG A 1 176 ? 15.559 -4.540 -5.770 1.00 93.25 176 ARG A C 1
ATOM 1379 O O . ARG A 1 176 ? 15.496 -3.428 -6.277 1.00 93.25 176 ARG A O 1
ATOM 1386 N N . VAL A 1 177 ? 16.018 -5.615 -6.408 1.00 94.38 177 VAL A N 1
ATOM 1387 C CA . VAL A 1 177 ? 16.467 -5.566 -7.805 1.00 94.38 177 VAL A CA 1
ATOM 1388 C C . VAL A 1 177 ? 15.294 -5.257 -8.731 1.00 94.38 177 VAL A C 1
ATOM 1390 O O . VAL A 1 177 ? 15.410 -4.368 -9.564 1.00 94.38 177 VAL A O 1
ATOM 1393 N N . ILE A 1 178 ? 14.147 -5.923 -8.555 1.00 96.25 178 ILE A N 1
ATOM 1394 C CA . ILE A 1 178 ? 12.950 -5.646 -9.364 1.00 96.25 178 ILE A CA 1
ATOM 1395 C C . ILE A 1 178 ? 12.447 -4.217 -9.130 1.00 96.25 178 ILE A C 1
ATOM 1397 O O . ILE A 1 178 ? 12.101 -3.530 -10.083 1.00 96.25 178 ILE A O 1
ATOM 1401 N N . ASN A 1 179 ? 12.421 -3.752 -7.879 1.00 96.19 179 ASN A N 1
ATOM 1402 C CA . ASN A 1 179 ? 12.022 -2.383 -7.561 1.00 96.19 179 ASN A CA 1
ATOM 1403 C C . ASN A 1 179 ? 12.942 -1.371 -8.267 1.00 96.19 179 ASN A C 1
ATOM 1405 O O . ASN A 1 179 ? 12.448 -0.524 -9.004 1.00 96.19 179 ASN A O 1
ATOM 1409 N N . ALA A 1 180 ? 14.266 -1.522 -8.137 1.00 95.56 180 ALA A N 1
ATOM 1410 C CA . ALA A 1 180 ? 15.236 -0.661 -8.814 1.00 95.56 180 ALA A CA 1
ATOM 1411 C C . ALA A 1 180 ? 15.088 -0.698 -10.344 1.00 95.56 180 ALA A C 1
ATOM 1413 O O . ALA A 1 180 ? 15.210 0.337 -10.993 1.00 95.56 180 ALA A O 1
ATOM 1414 N N . LEU A 1 181 ? 14.785 -1.870 -10.907 1.00 96.69 181 LEU A N 1
ATOM 1415 C CA . LEU A 1 181 ? 14.587 -2.064 -12.340 1.00 96.69 181 LEU A CA 1
ATOM 1416 C C . LEU A 1 181 ? 13.379 -1.281 -12.854 1.00 96.69 181 LEU A C 1
ATOM 1418 O O . LEU A 1 181 ? 13.496 -0.555 -13.835 1.00 96.69 181 LEU A O 1
ATOM 1422 N N . ILE A 1 182 ? 12.233 -1.394 -12.177 1.00 97.06 182 ILE A N 1
ATOM 1423 C CA . ILE A 1 182 ? 11.022 -0.648 -12.543 1.00 97.06 182 ILE A CA 1
ATOM 1424 C C . ILE A 1 182 ? 11.243 0.857 -12.384 1.00 97.06 182 ILE A C 1
ATOM 1426 O O . ILE A 1 182 ? 10.856 1.619 -13.265 1.00 97.06 182 ILE A O 1
ATOM 1430 N N . THR A 1 183 ? 11.909 1.285 -11.310 1.00 96.56 183 THR A N 1
ATOM 1431 C CA . THR A 1 183 ? 12.233 2.700 -11.088 1.00 96.56 183 THR A CA 1
ATOM 1432 C C . THR A 1 183 ? 13.152 3.259 -12.179 1.00 96.56 183 THR A C 1
ATOM 1434 O O . THR A 1 183 ? 12.950 4.374 -12.643 1.00 96.56 183 THR A O 1
ATOM 1437 N N . GLN A 1 184 ? 14.150 2.501 -12.641 1.00 96.88 184 GLN A N 1
ATOM 1438 C CA . GLN A 1 184 ? 15.005 2.930 -13.757 1.00 96.88 184 GLN A CA 1
ATOM 1439 C C . GLN A 1 184 ? 14.246 2.932 -15.090 1.00 96.88 184 GLN A C 1
ATOM 1441 O O . GLN A 1 184 ? 14.348 3.891 -15.852 1.00 96.88 184 GLN A O 1
ATOM 1446 N N . ALA A 1 185 ? 13.423 1.912 -15.343 1.00 96.94 185 ALA A N 1
ATOM 1447 C CA . ALA A 1 185 ? 12.592 1.853 -16.541 1.00 96.94 185 ALA A CA 1
ATOM 1448 C C . ALA A 1 185 ? 11.597 3.025 -16.612 1.00 96.94 185 ALA A C 1
ATOM 1450 O O . ALA A 1 185 ? 11.374 3.565 -17.693 1.00 96.94 185 ALA A O 1
ATOM 1451 N N . SER A 1 186 ? 11.026 3.464 -15.483 1.00 96.56 186 SER A N 1
ATOM 1452 C C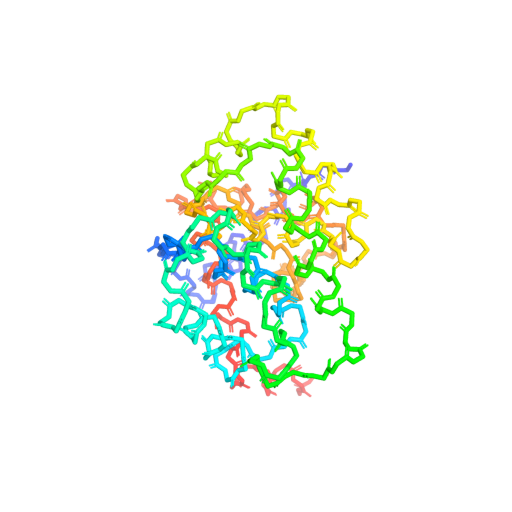A . SER A 1 186 ? 10.118 4.617 -15.470 1.00 96.56 186 SER A CA 1
ATOM 1453 C C . SER A 1 186 ? 10.831 5.917 -15.849 1.00 96.56 186 SER A C 1
ATOM 1455 O O . SER A 1 186 ? 10.265 6.726 -16.580 1.00 96.56 186 SER A O 1
ATOM 1457 N N . VAL A 1 187 ? 12.091 6.089 -15.427 1.00 96.62 187 VAL A N 1
ATOM 1458 C CA . VAL A 1 187 ? 12.928 7.229 -15.837 1.00 96.62 187 VAL A CA 1
ATOM 1459 C C . VAL A 1 187 ? 13.137 7.235 -17.352 1.00 96.62 187 VAL A C 1
ATOM 1461 O O . VAL A 1 187 ? 12.925 8.267 -17.984 1.00 96.62 187 VAL A O 1
ATOM 1464 N N . GLU A 1 188 ? 13.479 6.095 -17.959 1.00 96.50 188 GLU A N 1
ATOM 1465 C CA . GLU A 1 188 ? 13.646 5.996 -19.420 1.00 96.50 188 GLU A CA 1
ATOM 1466 C C . GLU A 1 188 ? 12.342 6.206 -20.204 1.00 96.50 188 GLU A C 1
ATOM 1468 O O . GLU A 1 188 ? 12.356 6.681 -21.342 1.00 96.50 188 GLU A O 1
ATOM 1473 N N . LEU A 1 189 ? 11.206 5.856 -19.602 1.00 95.62 189 LEU A N 1
ATOM 1474 C CA . LEU A 1 189 ? 9.875 6.062 -20.173 1.00 95.62 189 LEU A CA 1
ATOM 1475 C C . LEU A 1 189 ? 9.336 7.482 -19.942 1.00 95.62 189 LEU A C 1
ATOM 1477 O O . LEU A 1 189 ? 8.305 7.829 -20.515 1.00 95.62 189 LEU A O 1
ATOM 1481 N N . GLY A 1 190 ? 10.017 8.303 -19.135 1.00 95.50 190 GLY A N 1
ATOM 1482 C CA . GLY A 1 190 ? 9.594 9.667 -18.821 1.00 95.50 190 GLY A CA 1
ATOM 1483 C C . GLY A 1 190 ? 8.329 9.745 -17.960 1.00 95.50 190 GLY A C 1
ATOM 1484 O O . GLY A 1 190 ? 7.575 10.708 -18.083 1.00 95.50 190 GLY A O 1
ATOM 1485 N N . CYS A 1 191 ? 8.075 8.746 -17.109 1.00 95.00 191 CYS A N 1
ATOM 1486 C CA . CYS A 1 191 ? 6.922 8.703 -16.205 1.00 95.00 191 CYS A CA 1
ATOM 1487 C C . CYS A 1 191 ? 7.344 8.453 -14.750 1.00 95.00 191 CYS A C 1
ATOM 1489 O O . CYS A 1 191 ? 8.472 8.034 -14.473 1.00 95.00 191 CYS A O 1
ATOM 1491 N N . SER A 1 192 ? 6.431 8.659 -13.798 1.00 94.56 192 SER A N 1
ATOM 1492 C CA . SER A 1 192 ? 6.690 8.260 -12.416 1.00 94.56 192 SER A CA 1
ATOM 1493 C C . SER A 1 192 ? 6.743 6.733 -12.260 1.00 94.56 192 SER A C 1
ATOM 1495 O O . SER A 1 192 ? 6.161 5.970 -13.043 1.00 94.56 192 SER A O 1
ATOM 1497 N N . ALA A 1 193 ? 7.442 6.266 -11.226 1.00 94.38 193 ALA A N 1
ATOM 1498 C CA . ALA A 1 193 ? 7.527 4.841 -10.921 1.00 94.38 193 ALA A CA 1
ATOM 1499 C C . ALA A 1 193 ? 6.149 4.273 -10.526 1.00 94.38 193 ALA A C 1
ATOM 1501 O O . ALA A 1 193 ? 5.790 3.165 -10.926 1.00 94.38 193 ALA A O 1
ATOM 1502 N N . GLY A 1 194 ? 5.337 5.070 -9.824 1.00 92.62 194 GLY A N 1
ATOM 1503 C CA . GLY A 1 194 ? 3.956 4.748 -9.474 1.00 92.62 194 GLY A CA 1
ATOM 1504 C C . GLY A 1 194 ? 3.028 4.669 -10.691 1.00 92.62 194 GLY A C 1
ATOM 1505 O O . GLY A 1 194 ? 2.175 3.781 -10.747 1.00 92.62 194 GLY A O 1
ATOM 1506 N N . ALA A 1 195 ? 3.212 5.531 -11.700 1.00 93.44 195 ALA A N 1
ATOM 1507 C CA . ALA A 1 195 ? 2.472 5.445 -12.961 1.00 93.44 195 ALA A CA 1
ATOM 1508 C C . ALA A 1 195 ? 2.760 4.126 -13.693 1.00 93.44 195 ALA A C 1
ATOM 1510 O O . ALA A 1 195 ? 1.834 3.457 -14.165 1.00 93.44 195 ALA A O 1
ATOM 1511 N N . LEU A 1 196 ? 4.035 3.723 -13.751 1.00 95.94 196 LEU A N 1
ATOM 1512 C CA . LEU A 1 196 ? 4.439 2.459 -14.364 1.00 95.94 196 LEU A CA 1
ATOM 1513 C C . LEU A 1 196 ? 3.920 1.247 -13.571 1.00 95.94 196 LEU A C 1
ATOM 1515 O O . LEU A 1 196 ? 3.353 0.335 -14.171 1.00 95.94 196 LEU A O 1
ATOM 1519 N N . ASP A 1 197 ? 4.030 1.256 -12.238 1.00 94.12 197 ASP A N 1
ATOM 1520 C CA . ASP A 1 197 ? 3.458 0.225 -11.354 1.00 94.12 197 ASP A CA 1
ATOM 1521 C C . ASP A 1 197 ? 1.949 0.052 -11.587 1.00 94.12 197 ASP A C 1
ATOM 1523 O O . ASP A 1 197 ? 1.467 -1.059 -11.829 1.00 94.12 197 ASP A O 1
ATOM 1527 N N . ALA A 1 198 ? 1.197 1.157 -11.601 1.00 91.69 198 ALA A N 1
ATOM 1528 C CA . ALA A 1 198 ? -0.243 1.135 -11.818 1.00 91.69 198 ALA A CA 1
ATOM 1529 C C . ALA A 1 198 ? -0.616 0.590 -13.205 1.00 91.69 198 ALA A C 1
ATOM 1531 O O . ALA A 1 198 ? -1.575 -0.183 -13.323 1.00 91.69 198 ALA A O 1
ATOM 1532 N N . ALA A 1 199 ? 0.135 0.968 -14.243 1.00 94.06 199 ALA A N 1
ATOM 1533 C CA . ALA A 1 199 ? -0.068 0.485 -15.603 1.00 94.06 199 ALA A CA 1
ATOM 1534 C C . ALA A 1 199 ? 0.203 -1.021 -15.710 1.00 94.06 199 ALA A C 1
ATOM 1536 O O . ALA A 1 199 ? -0.660 -1.762 -16.188 1.00 94.06 199 ALA A O 1
ATOM 1537 N N . ILE A 1 200 ? 1.337 -1.490 -15.177 1.00 95.12 200 ILE A N 1
ATOM 1538 C CA . ILE A 1 200 ? 1.679 -2.918 -15.116 1.00 95.12 200 ILE A CA 1
ATOM 1539 C C . ILE A 1 200 ? 0.598 -3.691 -14.360 1.00 95.12 200 ILE A C 1
ATOM 1541 O O . ILE A 1 200 ? 0.141 -4.740 -14.817 1.00 95.12 200 ILE A O 1
ATOM 1545 N N . TRP A 1 201 ? 0.139 -3.174 -13.220 1.00 91.62 201 TRP A N 1
ATOM 1546 C CA . TRP A 1 201 ? -0.906 -3.822 -12.437 1.00 91.62 201 TRP A CA 1
ATOM 1547 C C . TRP A 1 201 ? -2.218 -3.944 -13.221 1.00 91.62 201 TRP A C 1
ATOM 1549 O O . TRP A 1 201 ? -2.837 -5.009 -13.228 1.00 91.62 201 TRP A O 1
ATOM 1559 N N . ASN A 1 202 ? -2.652 -2.881 -13.904 1.00 90.56 202 ASN A N 1
ATOM 1560 C CA . ASN A 1 202 ? -3.869 -2.909 -14.722 1.00 90.56 202 ASN A CA 1
ATOM 1561 C C . ASN A 1 202 ? -3.738 -3.925 -15.863 1.00 90.56 202 ASN A C 1
ATOM 1563 O O . ASN A 1 202 ? -4.648 -4.723 -16.068 1.00 90.56 202 ASN A O 1
ATOM 1567 N N . TYR A 1 203 ? -2.581 -3.952 -16.524 1.00 92.56 203 TYR A N 1
ATOM 1568 C CA . TYR A 1 203 ? -2.273 -4.889 -17.599 1.00 92.56 203 TYR A CA 1
ATOM 1569 C C . TYR A 1 203 ? -2.288 -6.356 -17.124 1.00 92.56 203 TYR A C 1
ATOM 1571 O O . TYR A 1 203 ? -2.952 -7.201 -17.716 1.00 92.56 203 TYR A O 1
ATOM 1579 N N . MET A 1 204 ? -1.619 -6.666 -16.009 1.00 90.81 204 MET A N 1
ATOM 1580 C CA . MET A 1 204 ? -1.463 -8.038 -15.489 1.00 90.81 204 MET A CA 1
ATOM 1581 C C . MET A 1 204 ? -2.663 -8.551 -14.669 1.00 90.81 204 MET A C 1
ATOM 1583 O O . MET A 1 204 ? -2.784 -9.751 -14.359 1.00 90.81 204 MET A O 1
ATOM 1587 N N . SER A 1 205 ? -3.539 -7.646 -14.232 1.00 86.00 205 SER A N 1
ATOM 1588 C CA . SER A 1 205 ? -4.764 -7.995 -13.506 1.00 86.00 205 SER A CA 1
ATOM 1589 C C . SER A 1 205 ? -5.938 -8.334 -14.424 1.00 86.00 205 SER A C 1
ATOM 1591 O O . SER A 1 205 ? -6.913 -8.901 -13.923 1.00 86.00 205 SER A O 1
ATOM 1593 N N . ASP A 1 206 ? -5.816 -8.074 -15.730 1.00 82.56 206 ASP A N 1
ATOM 1594 C CA . ASP A 1 206 ? -6.815 -8.422 -16.736 1.00 82.56 206 ASP A CA 1
ATOM 1595 C C . ASP A 1 206 ? -6.957 -9.959 -16.883 1.00 82.56 206 ASP A C 1
ATOM 1597 O O . ASP A 1 206 ? -5.983 -10.655 -17.199 1.00 82.56 206 ASP A O 1
ATOM 1601 N N . PRO A 1 207 ? -8.147 -10.530 -16.609 1.00 65.25 207 PRO A N 1
ATOM 1602 C CA . PRO A 1 207 ? -8.408 -11.960 -16.746 1.00 65.25 207 PRO A CA 1
ATOM 1603 C C . PRO A 1 207 ? -8.288 -12.493 -18.176 1.00 65.25 207 PRO A C 1
ATOM 1605 O O . PRO A 1 207 ? -8.017 -13.685 -18.337 1.00 65.25 207 PRO A O 1
ATOM 1608 N N . ASP A 1 208 ? -8.514 -11.661 -19.193 1.00 63.06 208 ASP A N 1
ATOM 1609 C CA . ASP A 1 208 ? -8.596 -12.124 -20.579 1.00 63.06 208 ASP A CA 1
ATOM 1610 C C . ASP A 1 208 ? -7.209 -12.466 -21.134 1.00 63.06 208 ASP A C 1
ATOM 1612 O O . ASP A 1 208 ? -7.055 -13.485 -21.802 1.00 63.06 208 ASP A O 1
ATOM 1616 N N . ARG A 1 209 ? -6.157 -11.765 -20.692 1.00 61.41 209 ARG A N 1
ATOM 1617 C CA . ARG A 1 209 ? -4.762 -12.095 -21.048 1.00 61.41 209 ARG A CA 1
ATOM 1618 C C . ARG A 1 209 ? -4.176 -13.295 -20.302 1.00 61.41 209 ARG A C 1
ATOM 1620 O O . ARG A 1 209 ? -3.220 -13.906 -20.770 1.00 61.41 209 ARG A O 1
ATOM 1627 N N . ARG A 1 210 ? -4.731 -13.686 -19.148 1.00 51.28 210 ARG A N 1
ATOM 1628 C CA . ARG A 1 210 ? -4.262 -14.898 -18.440 1.00 51.28 210 ARG A CA 1
ATOM 1629 C C . ARG A 1 210 ? -4.614 -16.185 -19.181 1.00 51.28 210 ARG A C 1
ATOM 1631 O O . ARG A 1 210 ? -3.950 -17.197 -18.967 1.00 51.28 210 ARG A O 1
ATOM 1638 N N . ARG A 1 211 ? -5.651 -16.154 -20.023 1.00 44.56 211 ARG A N 1
ATOM 1639 C CA . ARG A 1 211 ? -6.079 -17.312 -20.818 1.00 44.56 211 ARG A CA 1
ATOM 1640 C C . ARG A 1 211 ? -5.139 -17.562 -21.996 1.00 44.56 211 ARG A C 1
ATOM 1642 O O . ARG A 1 211 ? -4.808 -18.719 -22.232 1.00 44.56 211 ARG A O 1
ATOM 1649 N N . ASP A 1 212 ? -4.624 -16.505 -22.619 1.00 44.34 212 ASP A N 1
ATOM 1650 C CA . ASP A 1 212 ? -3.697 -16.613 -23.754 1.00 44.34 212 ASP A CA 1
ATOM 1651 C C . ASP A 1 212 ? -2.321 -17.174 -23.346 1.00 44.34 212 ASP A C 1
ATOM 1653 O O . ASP A 1 212 ? -1.723 -17.939 -24.092 1.00 44.34 212 ASP A O 1
ATOM 1657 N N . ASN A 1 213 ? -1.863 -16.913 -22.115 1.00 40.22 213 ASN A N 1
ATOM 1658 C CA . ASN A 1 213 ? -0.599 -17.455 -21.586 1.00 40.22 213 ASN A CA 1
ATOM 1659 C C . ASN A 1 213 ? -0.698 -18.872 -20.977 1.00 40.22 213 ASN A C 1
ATOM 1661 O O . ASN A 1 213 ? 0.291 -19.366 -20.440 1.00 40.22 213 ASN A O 1
ATOM 1665 N N . THR A 1 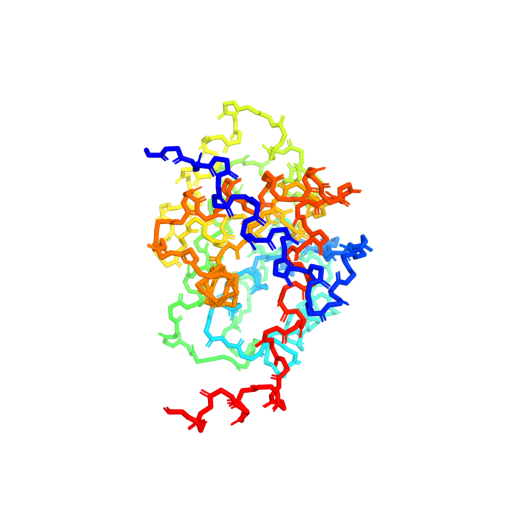214 ? -1.868 -19.526 -21.005 1.00 33.66 214 THR A N 1
ATOM 1666 C CA . THR A 1 214 ? -2.035 -20.911 -20.497 1.00 33.66 214 THR A CA 1
ATOM 1667 C C . THR A 1 214 ? -2.048 -21.951 -21.629 1.00 33.66 214 THR A C 1
ATOM 1669 O O . THR A 1 214 ? -2.172 -23.146 -21.372 1.00 33.66 214 THR A O 1
ATOM 1672 N N . ILE A 1 215 ? -1.893 -21.519 -22.884 1.00 33.66 215 ILE A N 1
ATOM 1673 C CA . ILE A 1 215 ? -1.769 -22.397 -24.052 1.00 33.66 215 ILE A CA 1
ATOM 1674 C C . ILE A 1 215 ? -0.369 -22.202 -24.650 1.00 33.66 215 ILE A C 1
ATOM 1676 O O . ILE A 1 215 ? -0.204 -21.544 -25.673 1.00 33.66 215 ILE A O 1
ATOM 1680 N N . ALA A 1 216 ? 0.641 -22.744 -23.972 1.00 32.69 216 ALA A N 1
ATOM 1681 C CA . ALA A 1 216 ? 1.969 -23.026 -24.518 1.00 32.69 216 ALA A CA 1
ATOM 1682 C C . ALA A 1 216 ? 2.597 -24.189 -23.741 1.00 32.69 216 ALA A C 1
ATOM 1684 O O . ALA A 1 216 ? 2.571 -24.134 -22.489 1.00 32.69 216 ALA A O 1
#

Radius of gyration: 17.99 Å; chains: 1; bounding box: 42×37×49 Å

pLDDT: mean 92.24, std 11.94, range [32.69, 98.88]

Sequence (216 aa):
MFTSPDDVGMVVGFVRSVGLEPREVERRWDHLGGVIVDASLQPRTKYKAVVLPRVRKVISEWPDAVVLSGFRRRLESDDLAEFLGWRRTSRKLAVITGLTAALHAFEIETVHELAACYDSGDREQQMRHALRQVKGVGPKTVDYIAILTGSTGHVAVDMHVAGFVRDAGVHCRDYRVINALITQASVELGCSAGALDAAIWNYMSDPDRRRDNTIA

InterPro domains:
  IPR011257 DNA glycosylase [SSF48150] (118-162)